Protein AF-A0A3M7C7K7-F1 (afdb_monomer_lite)

pLDDT: mean 77.95, std 19.84, range [24.42, 95.88]

Organism: Hortaea werneckii (NCBI:txid91943)

Sequence (374 aa):
MSAIGTQAVKGGLCGYGRSHGPALVRGIKQKGLVRHLHELITNPRSRGYSPVHLSDPLTSSSNHDTSQHKPGTTHDDEEEYDAPPHQLIGIKTTLLGLALSLGFCLFAVQFSFAGIIPLGLTTLGLGLALLLSIMGVRALGETDLNPVSGISKLTQLIFALVTPSHSRNAVTINLIAGAISESGALQAGDLLQDLKTGHLLGASPKAQFYGQLIGSSVGALVSASVYKLYTKVYTIPGGLFQVPTGYVWIFTARLVTGQGLPPRVPEYAGAAALIFAMLTALRIYGNSIRNPDGSKGAWWVPYVPGGIAVAVGMYNTPSFTLARTAGGVLAWYWIRWRGREETPMIVLASGLILGEGLVSIVNLGLASAKVPHF

Foldseek 3Di:
DDDDPPPVQPCPPVVCCVVCVVVVVVLCVPQNPVRSVVCCLVDPPPPFQPPPPPPDDPDDDDDDDDDDDDDDDDPPPPPPDLAPPVLDDDPVNVVVVVVVVLVVQLVVCCVVQPPQADSVLSVVLLVLLVVCLVVQQVLCVVPVDRLLLVSLLVQLLVLLVVPPLPRPNQLVSSLVSSCSSSVSSVVSNVVVVVVVVCSSVNHRPNVVVVVCVVCVVVCVVVVVVLVVLCVVLDPPVDDVHNDVSVVVSSVSSCASSHPHHDPCPVVVVVVLVVVLVVLVVVLVVQQCDQDPVRDGGHPCSVVRDHPSNVSSVVPDDPVRVVVVVVLVVVLCCCCPVVVDRSVSVVVVVVCVVVVVVVVVSVVSVCSSVVPDDD

Radius of gyration: 25.98 Å; chains: 1; bounding box: 60×58×79 Å

Secondary structure (DSSP, 8-state):
---STTSTTS-TTHHHHHHHHHHHHHHHHHH-HHHHHHHHHH-----------TTS-S------------S----------SS-GGGSPPHHHHHHHHHHHHHHHHHHHHHHTTTTS-HHHHHHHHHHHHHHHHHHHHHHHHHSS--HHHHHHHHHHHHHHHS-TT-TTHHHHHHHHHHHHHHHHHHHHHHHHHHHHHHHTT--HHHHHHHHHHHHHHHHHHHHHHHHHHHHHS-SSSSSS--HHHHHHHHHHHHHHTT-PPTTHHHHHHHHHHHHHHHHHHHHHHHHPBPTTS-BS-TTGGGSPPHHHHHHHHHS-HHHHHHHHHHHHHHHHHHHTT---SHHHHHHHHHHHHHHHHHHHHHHHHHHTT----

Structure (mmCIF, N/CA/C/O backbone):
data_AF-A0A3M7C7K7-F1
#
_entry.id   AF-A0A3M7C7K7-F1
#
loop_
_atom_site.group_PDB
_atom_site.id
_atom_site.type_symbol
_atom_site.label_atom_id
_atom_site.label_alt_id
_atom_site.label_comp_id
_atom_site.label_asym_id
_atom_site.label_entity_id
_atom_site.label_seq_id
_atom_site.pdbx_PDB_ins_code
_atom_site.Cartn_x
_atom_site.Cartn_y
_atom_site.Cartn_z
_atom_site.occupancy
_atom_site.B_iso_or_equiv
_atom_site.auth_seq_id
_atom_site.auth_comp_id
_atom_site.auth_asym_id
_atom_site.auth_atom_id
_atom_site.pdbx_PDB_model_num
ATOM 1 N N . MET A 1 1 ? -16.930 10.870 -41.365 1.00 26.53 1 MET A N 1
ATOM 2 C CA . MET A 1 1 ? -16.095 9.664 -41.566 1.00 26.53 1 MET A CA 1
ATOM 3 C C . MET A 1 1 ? -15.281 9.468 -40.290 1.00 26.53 1 MET A C 1
ATOM 5 O O . MET A 1 1 ? -14.225 10.053 -40.156 1.00 26.53 1 MET A O 1
ATOM 9 N N . SER A 1 2 ? -15.843 8.974 -39.185 1.00 30.34 2 SER A N 1
ATOM 10 C CA . SER A 1 2 ? -16.426 7.642 -38.940 1.00 30.34 2 SER A CA 1
ATOM 11 C C . SER A 1 2 ? -15.442 6.516 -39.270 1.00 30.34 2 SER A C 1
ATOM 13 O O . SER A 1 2 ? -15.205 6.293 -40.451 1.00 30.34 2 SER A O 1
ATOM 15 N N . ALA A 1 3 ? -14.908 5.865 -38.217 1.00 24.42 3 ALA A N 1
ATOM 16 C CA . ALA A 1 3 ? -14.474 4.452 -38.143 1.00 24.42 3 ALA A CA 1
ATOM 17 C C . ALA A 1 3 ? -13.140 4.139 -37.416 1.00 24.42 3 ALA A C 1
ATOM 19 O O . ALA A 1 3 ? -12.694 3.002 -37.501 1.00 24.42 3 ALA A O 1
ATOM 20 N N . ILE A 1 4 ? -12.515 5.053 -36.654 1.00 30.95 4 ILE A N 1
ATOM 21 C CA . ILE A 1 4 ? -11.287 4.701 -35.885 1.00 30.95 4 ILE A CA 1
ATOM 22 C C . ILE A 1 4 ? -11.466 4.834 -34.357 1.00 30.95 4 ILE A C 1
ATOM 24 O O . ILE A 1 4 ? -10.872 4.086 -33.587 1.00 30.95 4 ILE A O 1
ATOM 28 N N . GLY A 1 5 ? -12.386 5.682 -33.884 1.00 26.73 5 GLY A N 1
ATOM 29 C CA . GLY A 1 5 ? -12.567 5.956 -32.448 1.00 26.73 5 GLY A CA 1
ATOM 30 C C . GLY A 1 5 ? -13.437 4.971 -31.650 1.00 26.73 5 GLY A C 1
ATOM 31 O O . GLY A 1 5 ? -13.583 5.144 -30.445 1.00 26.73 5 GLY A O 1
ATOM 32 N N . THR A 1 6 ? -14.045 3.957 -32.278 1.00 25.58 6 THR A N 1
ATOM 33 C CA . THR A 1 6 ? -15.066 3.104 -31.622 1.00 25.58 6 THR A CA 1
ATOM 34 C C . THR A 1 6 ? -14.605 1.665 -31.352 1.00 25.58 6 THR A C 1
ATOM 36 O O . THR A 1 6 ? -15.326 0.910 -30.699 1.00 25.58 6 THR A O 1
ATOM 39 N N . GLN A 1 7 ? -13.411 1.258 -31.802 1.00 26.86 7 GLN A N 1
ATOM 40 C CA . GLN A 1 7 ? -12.923 -0.114 -31.588 1.00 26.86 7 GLN A CA 1
ATOM 41 C C . GLN A 1 7 ? -12.089 -0.313 -30.315 1.00 26.86 7 GLN A C 1
ATOM 43 O O . GLN A 1 7 ? -12.055 -1.428 -29.800 1.00 26.86 7 GLN A O 1
ATOM 48 N N . ALA A 1 8 ? -11.506 0.741 -29.738 1.00 32.06 8 ALA A N 1
ATOM 49 C CA . ALA A 1 8 ? -10.646 0.597 -28.558 1.00 32.06 8 ALA A CA 1
ATOM 50 C C . ALA A 1 8 ? -11.407 0.246 -27.259 1.00 32.06 8 ALA A C 1
ATOM 52 O O . ALA A 1 8 ? -10.808 -0.259 -26.318 1.00 32.06 8 ALA A O 1
ATOM 53 N N . VAL A 1 9 ? -12.731 0.457 -27.206 1.00 34.62 9 VAL A N 1
ATOM 54 C CA . VAL A 1 9 ? -13.541 0.268 -25.980 1.00 34.62 9 VAL A CA 1
ATOM 55 C C . VAL A 1 9 ? -14.437 -0.986 -26.031 1.00 34.62 9 VAL A C 1
ATOM 57 O O . VAL A 1 9 ? -14.996 -1.388 -25.018 1.00 34.62 9 VAL A O 1
ATOM 60 N N . LYS A 1 10 ? -14.548 -1.682 -27.174 1.00 28.12 10 LYS A N 1
ATOM 61 C CA . LYS A 1 10 ? -15.416 -2.878 -27.324 1.00 28.12 10 LYS A CA 1
ATOM 62 C C . LYS A 1 10 ? -14.679 -4.229 -27.334 1.00 28.12 10 LYS A C 1
ATOM 64 O O . LYS A 1 10 ? -15.311 -5.261 -27.544 1.00 28.12 10 LYS A O 1
ATOM 69 N N . GLY A 1 11 ? -13.362 -4.248 -27.120 1.00 34.28 11 GLY A N 1
ATOM 70 C CA . GLY A 1 11 ? -12.518 -5.423 -27.385 1.00 34.28 11 GLY A CA 1
ATOM 71 C C . GLY A 1 11 ? -11.990 -6.211 -26.181 1.00 34.28 11 GLY A C 1
ATOM 72 O O . GLY A 1 11 ? -11.325 -7.222 -26.399 1.00 34.28 11 GLY A O 1
ATOM 73 N N . GLY A 1 12 ? -12.254 -5.794 -24.939 1.00 41.69 12 GLY A N 1
ATOM 74 C CA . GLY A 1 12 ? -11.760 -6.486 -23.740 1.00 41.69 12 GLY A CA 1
ATOM 75 C C . GLY A 1 12 ? -12.333 -7.904 -23.625 1.00 41.69 12 GLY A C 1
ATOM 76 O O . GLY A 1 12 ? -13.548 -8.082 -23.673 1.00 41.69 12 GLY A O 1
ATOM 77 N N . LEU A 1 13 ? -11.455 -8.911 -23.530 1.00 39.03 13 LEU A N 1
ATOM 78 C CA . LEU A 1 13 ? -11.717 -10.366 -23.528 1.00 39.03 13 LEU A CA 1
ATOM 79 C C . LEU A 1 13 ? -12.378 -10.958 -24.789 1.00 39.03 13 LEU A C 1
ATOM 81 O O . LEU A 1 13 ? -11.882 -11.948 -25.327 1.00 39.03 13 LEU A O 1
ATOM 85 N N . CYS A 1 14 ? -13.451 -10.364 -25.312 1.00 40.69 14 CYS A N 1
ATOM 86 C CA . CYS A 1 14 ? -14.219 -10.935 -26.426 1.00 40.69 14 CYS A CA 1
ATOM 87 C C . CYS A 1 14 ? -13.482 -10.827 -27.781 1.00 40.69 14 CYS A C 1
ATOM 89 O O . CYS A 1 14 ? -13.570 -11.724 -28.622 1.00 40.69 14 CYS A O 1
ATOM 91 N N . GLY A 1 15 ? -12.680 -9.771 -27.980 1.00 38.41 15 GLY A N 1
ATOM 92 C CA . GLY A 1 15 ? -11.819 -9.616 -29.162 1.00 38.41 15 GLY A CA 1
ATOM 93 C C . GLY A 1 15 ? -10.590 -10.532 -29.137 1.00 38.41 15 GLY A C 1
ATOM 94 O O . GLY A 1 15 ? -10.193 -11.089 -30.164 1.00 38.41 15 G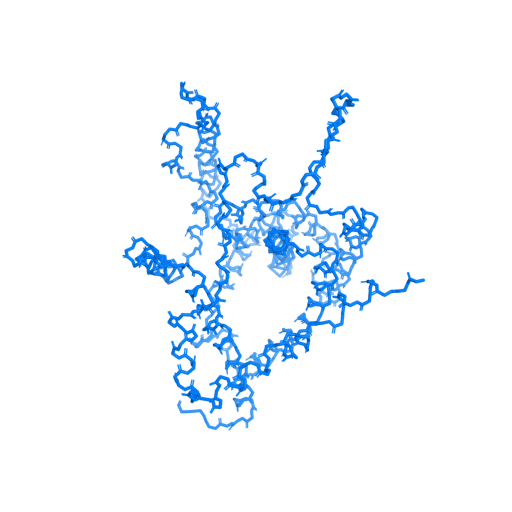LY A O 1
ATOM 95 N N . TYR A 1 16 ? -10.032 -10.764 -27.947 1.00 42.16 16 TYR A N 1
ATOM 96 C CA . TYR A 1 16 ? -8.904 -11.676 -27.753 1.00 42.16 16 TYR A CA 1
ATOM 97 C C . TYR A 1 16 ? -9.337 -13.139 -27.947 1.00 42.16 16 TYR A C 1
ATOM 99 O O . TYR A 1 16 ? -8.701 -13.892 -28.683 1.00 42.16 16 TYR A O 1
ATOM 107 N N . GLY A 1 17 ? -10.501 -13.510 -27.398 1.00 40.25 17 GLY A N 1
ATOM 108 C CA . GLY A 1 17 ? -11.127 -14.815 -27.621 1.00 40.25 17 GLY A CA 1
ATOM 109 C C . GLY A 1 17 ? -11.499 -15.072 -29.086 1.00 40.25 17 GLY A C 1
ATOM 110 O O . GLY A 1 17 ? -11.308 -16.181 -29.576 1.00 40.25 17 GLY A O 1
ATOM 111 N N . ARG A 1 18 ? -11.951 -14.054 -29.832 1.00 46.34 18 ARG A N 1
ATOM 112 C CA . ARG A 1 18 ? -12.235 -14.187 -31.276 1.00 46.34 18 ARG A CA 1
ATOM 113 C C . ARG A 1 18 ? -10.987 -14.337 -32.146 1.00 46.34 18 ARG A C 1
ATOM 115 O O . ARG A 1 18 ? -11.048 -15.040 -33.149 1.00 46.34 18 ARG A O 1
ATOM 122 N N . SER A 1 19 ? -9.876 -13.701 -31.783 1.00 49.06 19 SER A N 1
ATOM 123 C CA . SER A 1 19 ? -8.628 -13.758 -32.559 1.00 49.06 19 SER A CA 1
ATOM 124 C C . SER A 1 19 ? -7.791 -15.003 -32.248 1.00 49.06 19 SER A C 1
ATOM 126 O O . SER A 1 19 ? -7.284 -15.642 -33.168 1.00 49.06 19 SER A O 1
ATOM 128 N N . HIS A 1 20 ? -7.695 -15.400 -30.976 1.00 53.78 20 HIS A N 1
ATOM 129 C CA . HIS A 1 20 ? -6.830 -16.503 -30.537 1.00 53.78 20 HIS A CA 1
ATOM 130 C C . HIS A 1 20 ? -7.590 -17.807 -30.243 1.00 53.78 20 HIS A C 1
ATOM 132 O O . HIS A 1 20 ? -7.015 -18.891 -30.346 1.00 53.78 20 HIS A O 1
ATOM 138 N N . GLY A 1 21 ? -8.896 -17.746 -29.960 1.00 59.41 21 GLY A N 1
ATOM 139 C CA . GLY A 1 21 ? -9.737 -18.924 -29.703 1.00 59.41 21 GLY A CA 1
ATOM 140 C C . GLY A 1 21 ? -9.760 -19.943 -30.851 1.00 59.41 21 GLY A C 1
ATOM 141 O O . GLY A 1 21 ? -9.566 -21.132 -30.597 1.00 59.41 21 GLY A O 1
ATOM 142 N N . PRO A 1 22 ? -9.890 -19.533 -32.128 1.00 67.12 22 PRO A N 1
ATOM 143 C CA . PRO A 1 22 ? -9.832 -20.468 -33.252 1.00 67.12 22 PRO A CA 1
ATOM 144 C C . PRO A 1 22 ? -8.459 -21.133 -33.428 1.00 67.12 22 PRO A C 1
ATOM 146 O O . PRO A 1 22 ? -8.377 -22.223 -33.993 1.00 67.12 22 PRO A O 1
ATOM 149 N N . ALA A 1 23 ? -7.370 -20.491 -32.993 1.00 61.16 23 ALA A N 1
ATOM 150 C CA . ALA A 1 23 ? -6.025 -21.068 -33.028 1.00 61.16 23 ALA A CA 1
ATOM 151 C C . ALA A 1 23 ? -5.825 -22.085 -31.893 1.00 61.16 23 ALA A C 1
ATOM 153 O O . ALA A 1 23 ? -5.332 -23.183 -32.145 1.00 61.16 23 ALA A O 1
ATOM 154 N N . LEU A 1 24 ? -6.307 -21.769 -30.687 1.00 61.62 24 LEU A N 1
ATOM 155 C CA . LEU A 1 24 ? -6.293 -22.664 -29.527 1.00 61.62 24 LEU A CA 1
ATOM 156 C C . LEU A 1 24 ? -7.125 -23.933 -29.779 1.00 61.62 24 LEU A C 1
ATOM 158 O O . LEU A 1 24 ? -6.647 -25.048 -29.588 1.00 61.62 24 LEU A O 1
ATOM 162 N N . VAL A 1 25 ? -8.352 -23.783 -30.291 1.00 68.50 25 VAL A N 1
ATOM 163 C CA . VAL A 1 25 ? -9.244 -24.916 -30.597 1.00 68.50 25 VAL A CA 1
ATOM 164 C C . VAL A 1 25 ? -8.657 -25.809 -31.694 1.00 68.50 25 VAL A C 1
ATOM 166 O O . VAL A 1 25 ? -8.766 -27.033 -31.614 1.00 68.50 25 VAL A O 1
ATOM 169 N N . ARG A 1 26 ? -7.989 -25.224 -32.700 1.00 65.75 26 ARG A N 1
ATOM 170 C CA . ARG A 1 26 ? -7.276 -25.988 -33.737 1.00 65.75 26 ARG A CA 1
ATOM 171 C C . ARG A 1 26 ? -6.047 -26.708 -33.183 1.00 65.75 26 ARG A C 1
ATOM 173 O O . ARG A 1 26 ? -5.857 -27.877 -33.507 1.00 65.75 26 ARG A O 1
ATOM 180 N N . GLY A 1 27 ? -5.268 -26.060 -32.316 1.00 60.47 27 GLY A N 1
ATOM 181 C CA . GLY A 1 27 ? -4.106 -26.661 -31.657 1.00 60.47 27 GLY A CA 1
ATOM 182 C C . GLY A 1 27 ? -4.477 -27.852 -30.772 1.00 60.47 27 GLY A C 1
ATOM 183 O O . GLY A 1 27 ? -3.867 -28.917 -30.875 1.00 60.47 27 GLY A O 1
ATOM 184 N N . ILE A 1 28 ? -5.547 -27.715 -29.983 1.00 68.00 28 ILE A N 1
ATOM 185 C CA . ILE A 1 28 ? -6.077 -28.789 -29.132 1.00 68.00 28 ILE A CA 1
ATOM 186 C C . ILE A 1 28 ? -6.630 -29.942 -29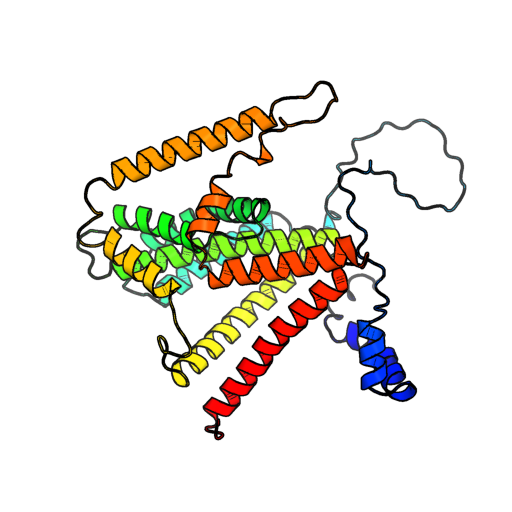.983 1.00 68.00 28 ILE A C 1
ATOM 188 O O . ILE A 1 28 ? -6.335 -31.100 -29.688 1.00 68.00 28 ILE A O 1
ATOM 192 N N . LYS A 1 29 ? -7.374 -29.651 -31.063 1.00 70.19 29 LYS A N 1
ATOM 193 C CA . LYS A 1 29 ? -7.906 -30.687 -31.970 1.00 70.19 29 LYS A CA 1
ATOM 194 C C . LYS A 1 29 ? -6.823 -31.452 -32.733 1.00 70.19 29 LYS A C 1
ATOM 196 O O . LYS A 1 29 ? -7.012 -32.634 -32.986 1.00 70.19 29 LYS A O 1
ATOM 201 N N . GLN A 1 30 ? -5.723 -30.804 -33.122 1.00 68.31 30 GLN A N 1
ATOM 202 C CA . GLN A 1 30 ? -4.672 -31.450 -33.918 1.00 68.31 30 GLN A CA 1
ATOM 203 C C . GLN A 1 30 ? -3.647 -32.221 -33.082 1.00 68.31 30 GLN A C 1
ATOM 205 O O . GLN A 1 30 ? -3.132 -33.231 -33.551 1.00 68.31 30 GLN A O 1
ATOM 210 N N . LYS A 1 31 ? -3.313 -31.748 -31.875 1.00 62.31 31 LYS A N 1
ATOM 211 C CA . LYS A 1 31 ? -2.187 -32.294 -31.092 1.00 62.31 31 LYS A CA 1
ATOM 212 C C . LYS A 1 31 ? -2.597 -32.943 -29.767 1.00 62.31 31 LYS A C 1
ATOM 214 O O . LYS A 1 31 ? -1.769 -33.609 -29.149 1.00 62.31 31 LYS A O 1
ATOM 219 N N . GLY A 1 32 ? -3.853 -32.783 -29.344 1.00 69.94 32 GLY A N 1
ATOM 220 C CA . GLY A 1 32 ? -4.331 -33.179 -28.020 1.00 69.94 32 GLY A CA 1
ATOM 221 C C . GLY A 1 32 ? -3.940 -32.164 -26.939 1.00 69.94 32 GLY A C 1
ATOM 222 O O . GLY A 1 32 ? -2.889 -31.525 -27.013 1.00 69.94 32 GLY A O 1
ATOM 223 N N . LEU A 1 33 ? -4.794 -32.012 -25.919 1.00 68.19 33 LEU A N 1
ATOM 224 C CA . LEU A 1 33 ? -4.669 -30.983 -24.875 1.00 68.19 33 LEU A CA 1
ATOM 225 C C . LEU A 1 33 ? -3.297 -31.011 -24.179 1.00 68.19 33 LEU A C 1
ATOM 227 O O . LEU A 1 33 ? -2.646 -29.979 -24.048 1.00 68.19 33 LEU A O 1
ATOM 231 N N . VAL A 1 34 ? -2.835 -32.206 -23.797 1.00 64.62 34 VAL A N 1
ATOM 232 C CA . VAL A 1 34 ? -1.579 -32.410 -23.055 1.00 64.62 34 VAL A CA 1
ATOM 233 C C . VAL A 1 34 ? -0.366 -31.988 -23.883 1.00 64.62 34 VAL A C 1
ATOM 235 O O . VAL A 1 34 ? 0.523 -31.303 -23.385 1.00 64.62 34 VAL A O 1
ATOM 238 N N . ARG A 1 35 ? -0.340 -32.343 -25.172 1.00 66.94 35 ARG A N 1
ATOM 239 C CA . ARG A 1 35 ? 0.785 -32.034 -26.061 1.00 66.94 35 ARG A CA 1
ATOM 240 C C . ARG A 1 35 ? 0.795 -30.563 -26.462 1.00 66.94 35 ARG A C 1
ATOM 242 O O . ARG A 1 35 ? 1.867 -29.981 -26.567 1.00 66.94 35 ARG A O 1
ATOM 249 N N . HIS A 1 36 ? -0.380 -29.957 -26.638 1.00 63.81 36 HIS A N 1
ATOM 250 C CA . HIS A 1 36 ? -0.499 -28.531 -26.934 1.00 63.81 36 HIS A CA 1
ATOM 251 C C . HIS A 1 36 ? -0.098 -27.658 -25.738 1.00 63.81 36 HIS A C 1
ATOM 253 O O . HIS A 1 36 ? 0.637 -26.694 -25.920 1.00 63.81 36 HIS A O 1
ATOM 259 N N . LEU A 1 37 ? -0.497 -28.034 -24.516 1.00 63.66 37 LEU A N 1
ATOM 260 C CA . LEU A 1 37 ? -0.029 -27.391 -23.283 1.00 63.66 37 LEU A CA 1
ATOM 261 C C . LEU A 1 37 ? 1.482 -27.553 -23.108 1.00 63.66 37 LEU A C 1
ATOM 263 O O . LEU A 1 37 ? 2.170 -26.573 -22.844 1.00 63.66 37 LEU A O 1
ATOM 267 N N . HIS A 1 38 ? 2.015 -28.760 -23.322 1.00 63.72 38 HIS A N 1
ATOM 268 C CA . HIS A 1 38 ? 3.458 -28.996 -23.270 1.00 63.72 38 HIS A CA 1
ATOM 269 C C . HIS A 1 38 ? 4.215 -28.119 -24.279 1.00 63.72 38 HIS A C 1
ATOM 271 O O . HIS A 1 38 ? 5.254 -27.560 -23.947 1.00 63.72 38 HIS A O 1
ATOM 277 N N . GLU A 1 39 ? 3.699 -27.945 -25.496 1.00 61.41 39 GLU A N 1
ATOM 278 C CA . GLU A 1 39 ? 4.297 -27.098 -26.536 1.00 61.41 39 GLU A CA 1
ATOM 279 C C . GLU A 1 39 ? 4.187 -25.597 -26.216 1.00 61.41 39 GLU A C 1
ATOM 281 O O . GLU A 1 39 ? 5.146 -24.866 -26.433 1.00 61.41 39 GLU A O 1
ATOM 286 N N . LEU A 1 40 ? 3.079 -25.144 -25.619 1.00 58.59 40 LEU A N 1
ATOM 287 C CA . LEU A 1 40 ? 2.925 -23.765 -25.132 1.00 58.59 40 LEU A CA 1
ATOM 288 C C . LEU A 1 40 ? 3.900 -23.437 -23.993 1.00 58.59 40 LEU A C 1
ATOM 290 O O . LEU A 1 40 ? 4.405 -22.322 -23.914 1.00 58.59 40 LEU A O 1
ATOM 294 N N . ILE A 1 41 ? 4.162 -24.413 -23.122 1.00 55.28 41 ILE A N 1
ATOM 295 C CA . ILE A 1 41 ? 5.093 -24.287 -21.994 1.00 55.28 41 ILE A CA 1
ATOM 296 C C . ILE A 1 41 ? 6.552 -24.366 -22.470 1.00 55.28 41 ILE A C 1
ATOM 298 O O . ILE A 1 41 ? 7.425 -23.702 -21.913 1.00 55.28 41 ILE A O 1
ATOM 302 N N . THR A 1 42 ? 6.840 -25.183 -23.488 1.00 51.31 42 THR A N 1
ATOM 303 C CA . THR A 1 42 ? 8.217 -25.413 -23.970 1.00 51.31 42 THR A CA 1
ATOM 304 C C . THR A 1 42 ? 8.664 -24.455 -25.069 1.00 51.31 42 THR A C 1
ATOM 306 O O . THR A 1 42 ? 9.855 -24.174 -25.148 1.00 51.31 42 THR A O 1
ATOM 309 N N . ASN A 1 43 ? 7.736 -23.943 -25.876 1.00 45.22 43 ASN A N 1
ATOM 310 C CA . ASN A 1 43 ? 7.967 -22.980 -26.952 1.00 45.22 43 ASN A CA 1
ATOM 311 C C . ASN A 1 43 ? 6.817 -21.955 -26.993 1.00 45.22 43 ASN A C 1
ATOM 313 O O . ASN A 1 43 ? 6.009 -21.953 -27.933 1.00 45.22 43 ASN A O 1
ATOM 317 N N . PRO A 1 44 ? 6.709 -21.062 -25.994 1.00 48.28 44 PRO A N 1
ATOM 318 C CA . PRO A 1 44 ? 5.840 -19.911 -26.139 1.00 48.28 44 PRO A CA 1
ATOM 319 C C . PRO A 1 44 ? 6.334 -19.126 -27.356 1.00 48.28 44 PRO A C 1
ATOM 321 O O . PRO A 1 44 ? 7.464 -18.650 -27.389 1.00 48.28 44 PRO A O 1
ATOM 324 N N . ARG A 1 45 ? 5.492 -18.987 -28.387 1.00 38.84 45 ARG A N 1
ATOM 325 C CA . ARG A 1 45 ? 5.686 -17.955 -29.414 1.00 38.84 45 ARG A CA 1
ATOM 326 C C . ARG A 1 45 ? 5.369 -16.595 -28.782 1.00 38.84 45 ARG A C 1
ATOM 328 O O . ARG A 1 45 ? 4.432 -15.923 -29.201 1.00 38.84 45 ARG A O 1
ATOM 335 N N . SER A 1 46 ? 6.101 -16.206 -27.742 1.00 40.56 46 SER A N 1
ATOM 336 C CA . SER A 1 46 ? 6.238 -14.804 -27.393 1.00 40.56 46 SER A CA 1
ATOM 337 C C . SER A 1 46 ? 7.168 -14.213 -28.443 1.00 40.56 46 SER A C 1
ATOM 339 O O . SER A 1 46 ? 8.303 -14.647 -28.608 1.00 40.56 46 SER A O 1
ATOM 341 N N . ARG A 1 47 ? 6.700 -13.201 -29.178 1.00 39.22 47 ARG A N 1
ATOM 342 C CA . ARG A 1 47 ? 7.631 -12.114 -29.486 1.00 39.22 47 ARG A CA 1
ATOM 343 C C . ARG A 1 47 ? 8.123 -11.681 -28.112 1.00 39.22 47 ARG A C 1
ATOM 345 O O . ARG A 1 47 ? 7.284 -11.271 -27.309 1.00 39.22 47 ARG A O 1
ATOM 352 N N . GLY A 1 48 ? 9.393 -11.946 -27.812 1.00 33.84 48 GLY A N 1
ATOM 353 C CA . GLY A 1 48 ? 9.974 -11.634 -26.515 1.00 33.84 48 GLY A CA 1
ATOM 354 C C . GLY A 1 48 ? 9.603 -10.212 -26.111 1.00 33.84 48 GLY A C 1
ATOM 355 O O . GLY A 1 48 ? 9.410 -9.342 -26.969 1.00 33.84 48 GLY A O 1
ATOM 356 N N . TYR A 1 49 ? 9.474 -9.979 -24.807 1.00 39.47 49 TYR A N 1
ATOM 357 C CA . TYR A 1 49 ? 9.563 -8.614 -24.310 1.00 39.47 49 TYR A CA 1
ATOM 358 C C . TYR A 1 49 ? 10.834 -8.017 -24.906 1.00 39.47 49 TYR A C 1
ATOM 360 O O . TYR A 1 49 ? 11.905 -8.601 -24.751 1.00 39.47 49 TYR A O 1
ATOM 368 N N . SER A 1 50 ? 10.713 -6.906 -25.633 1.00 35.12 50 SER A N 1
ATOM 369 C CA . SER A 1 50 ? 11.898 -6.148 -26.014 1.00 35.12 50 SER A CA 1
ATOM 370 C C . SER A 1 50 ? 12.553 -5.753 -24.691 1.00 35.12 50 SER A C 1
ATOM 372 O O . SER A 1 50 ? 11.903 -5.037 -23.921 1.00 35.12 50 SER A O 1
ATOM 374 N N . PRO A 1 51 ? 13.760 -6.246 -24.359 1.00 36.09 51 PRO A N 1
ATOM 375 C CA . PRO A 1 51 ? 14.449 -5.742 -23.189 1.00 36.09 51 PRO A CA 1
ATOM 376 C C . PRO A 1 51 ? 14.593 -4.240 -23.410 1.00 36.09 51 PRO A C 1
ATOM 378 O O . PRO A 1 51 ? 15.129 -3.804 -24.430 1.00 36.09 51 PRO A O 1
ATOM 381 N N . VAL A 1 52 ? 14.040 -3.442 -22.499 1.00 40.91 52 VAL A N 1
ATOM 382 C CA . VAL A 1 52 ? 14.271 -2.001 -22.507 1.00 40.91 52 VAL A CA 1
ATOM 383 C C . VAL A 1 52 ? 15.724 -1.826 -22.087 1.00 40.91 52 VAL A C 1
ATOM 385 O O . VAL A 1 52 ? 16.046 -1.794 -20.900 1.00 40.91 52 VAL A O 1
ATOM 388 N N . HIS A 1 53 ? 16.618 -1.799 -23.072 1.00 31.05 53 HIS A N 1
ATOM 389 C CA . HIS A 1 53 ? 18.002 -1.408 -22.880 1.00 31.05 53 HIS A CA 1
ATOM 390 C C . HIS A 1 53 ? 18.010 0.065 -22.460 1.00 31.05 53 HIS A C 1
ATOM 392 O O . HIS A 1 53 ? 17.981 0.966 -23.288 1.00 31.05 53 HIS A O 1
ATOM 398 N N . LEU A 1 54 ? 18.064 0.317 -21.150 1.00 39.44 54 LEU A N 1
ATOM 399 C CA . LEU A 1 54 ? 18.205 1.658 -20.557 1.00 39.44 54 LEU A CA 1
ATOM 400 C C . LEU A 1 54 ? 19.555 2.334 -20.893 1.00 39.44 54 LEU A C 1
ATOM 402 O O . LEU A 1 54 ? 19.852 3.408 -20.377 1.00 39.44 54 LEU A O 1
ATOM 406 N N . SER A 1 55 ? 20.386 1.689 -21.715 1.00 36.88 55 SER A N 1
ATOM 407 C CA . SER A 1 55 ? 21.721 2.122 -22.127 1.00 36.88 55 SER A CA 1
ATOM 408 C C . SER A 1 55 ? 21.851 2.407 -23.626 1.00 36.88 55 SER A C 1
ATOM 410 O O . SER A 1 55 ? 22.916 2.863 -24.038 1.00 36.88 55 SER A O 1
ATOM 412 N N . ASP A 1 56 ? 20.822 2.147 -24.438 1.00 32.59 56 ASP A N 1
ATOM 413 C CA . ASP A 1 56 ? 20.897 2.409 -25.877 1.00 32.59 56 ASP A CA 1
ATOM 414 C C . ASP A 1 56 ? 20.478 3.859 -26.175 1.00 32.59 56 ASP A C 1
ATOM 416 O O . ASP A 1 56 ? 19.396 4.282 -25.757 1.00 32.59 56 ASP A O 1
ATOM 420 N N . PRO A 1 57 ? 21.296 4.654 -26.892 1.00 36.88 57 PRO A N 1
ATOM 421 C CA . PRO A 1 57 ? 20.843 5.937 -27.407 1.00 36.88 57 PRO A CA 1
ATOM 422 C C . PRO A 1 57 ? 19.723 5.693 -28.424 1.00 36.88 57 PRO A C 1
ATOM 424 O O . PRO A 1 57 ? 19.880 4.888 -29.345 1.00 36.88 57 PRO A O 1
ATOM 427 N N . LEU A 1 58 ? 18.600 6.394 -28.241 1.00 37.75 58 LEU A N 1
ATOM 428 C CA . LEU A 1 58 ? 17.390 6.353 -29.068 1.00 37.75 58 LEU A CA 1
ATOM 429 C C . LEU A 1 58 ? 17.715 6.584 -30.552 1.00 37.75 58 LEU A C 1
ATOM 431 O O . LEU A 1 58 ? 17.663 7.697 -31.062 1.00 37.75 58 LEU A O 1
ATOM 435 N N . THR A 1 59 ? 18.052 5.519 -31.269 1.00 32.78 59 THR A N 1
ATOM 436 C CA . THR A 1 59 ? 18.106 5.505 -32.729 1.00 32.78 59 THR A CA 1
ATOM 437 C C . THR A 1 59 ? 17.329 4.286 -33.190 1.00 32.78 59 THR A C 1
ATOM 439 O O . THR A 1 59 ? 17.781 3.143 -33.141 1.00 32.78 59 THR A O 1
ATOM 442 N N . SER A 1 60 ? 16.080 4.544 -33.565 1.00 36.69 60 SER A N 1
ATOM 443 C CA . SER A 1 60 ? 15.149 3.558 -34.090 1.00 36.69 60 SER A CA 1
ATOM 444 C C . SER A 1 60 ? 15.729 2.890 -35.333 1.00 36.69 60 SER A C 1
ATOM 446 O O . SER A 1 60 ? 15.909 3.524 -36.374 1.00 36.69 60 SER A O 1
ATOM 448 N N . SER A 1 61 ? 15.973 1.587 -35.251 1.00 34.06 61 SER A N 1
ATOM 449 C CA . SER A 1 61 ? 16.166 0.748 -36.426 1.00 34.06 61 SER A CA 1
ATOM 450 C C . SER A 1 61 ? 14.801 0.401 -37.021 1.00 34.06 61 SER A C 1
ATOM 452 O O . SER A 1 61 ? 14.097 -0.492 -36.559 1.00 34.06 61 SER A O 1
ATOM 454 N N . SER A 1 62 ? 14.446 1.093 -38.099 1.00 30.88 62 SER A N 1
ATOM 455 C CA . SER A 1 62 ? 13.458 0.625 -39.068 1.00 30.88 62 SER A CA 1
ATOM 456 C C . SER A 1 62 ? 13.911 1.024 -40.468 1.00 30.88 62 SER A C 1
ATOM 458 O O . SER A 1 62 ? 13.775 2.173 -40.879 1.00 30.88 62 SER A O 1
ATOM 460 N N . ASN A 1 63 ? 14.464 0.058 -41.197 1.00 33.34 63 ASN A N 1
ATOM 461 C CA . ASN A 1 63 ? 14.683 0.165 -42.633 1.00 33.34 63 ASN A CA 1
ATOM 462 C C . ASN A 1 63 ? 13.335 0.017 -43.350 1.00 33.34 63 ASN A C 1
ATOM 464 O O . ASN A 1 63 ? 12.771 -1.075 -43.317 1.00 33.34 63 ASN A O 1
ATOM 468 N N . HIS A 1 64 ? 12.851 1.071 -44.011 1.00 28.34 64 HIS A N 1
ATOM 469 C CA . HIS A 1 64 ? 12.564 1.053 -45.452 1.00 28.34 64 HIS A CA 1
ATOM 470 C C . HIS A 1 64 ? 12.121 2.433 -45.976 1.00 28.34 64 HIS A C 1
ATOM 472 O O . HIS A 1 64 ? 11.344 3.135 -45.339 1.00 28.34 64 HIS A O 1
ATOM 478 N N . ASP A 1 65 ? 12.592 2.709 -47.192 1.00 27.73 65 ASP A N 1
ATOM 479 C CA . ASP A 1 65 ? 12.107 3.652 -48.207 1.00 27.73 65 ASP A CA 1
ATOM 480 C C . ASP A 1 65 ? 12.640 5.100 -48.254 1.00 27.73 65 ASP A C 1
ATOM 482 O O . ASP A 1 65 ? 12.221 6.039 -47.586 1.00 27.73 65 ASP A O 1
ATOM 486 N N . THR A 1 66 ? 13.577 5.223 -49.193 1.00 32.78 66 THR A N 1
ATOM 487 C CA . THR A 1 66 ? 13.994 6.333 -50.048 1.00 32.78 66 THR A CA 1
ATOM 488 C C . THR A 1 66 ? 13.023 7.518 -50.152 1.00 32.78 66 THR A C 1
ATOM 490 O O . THR A 1 66 ? 11.977 7.420 -50.784 1.00 32.78 66 THR A O 1
ATOM 493 N N . SER A 1 67 ? 13.452 8.703 -49.709 1.00 27.27 67 SER A N 1
ATOM 494 C CA . SER A 1 67 ? 13.299 9.942 -50.489 1.00 27.27 67 SER A CA 1
ATOM 495 C C . SER A 1 67 ? 14.215 11.044 -49.945 1.00 27.27 67 SER A C 1
ATOM 497 O O . SER A 1 67 ? 14.398 11.209 -48.744 1.00 27.27 67 SER A O 1
ATOM 499 N N . GLN A 1 68 ? 14.855 11.762 -50.866 1.00 36.50 68 GLN A N 1
ATOM 500 C CA . GLN A 1 68 ? 15.729 12.898 -50.597 1.00 36.50 68 GLN A CA 1
ATOM 501 C C . GLN A 1 68 ? 14.925 14.069 -50.009 1.00 36.50 68 GLN A C 1
ATOM 503 O O . GLN A 1 68 ? 13.992 14.552 -50.656 1.00 36.50 68 GLN A O 1
ATOM 508 N N . HIS A 1 69 ? 15.343 14.616 -48.863 1.00 28.20 69 HIS A N 1
ATOM 509 C CA . HIS A 1 69 ? 14.954 15.976 -48.490 1.00 28.20 69 HIS A CA 1
ATOM 510 C C . HIS A 1 69 ? 16.094 16.784 -47.859 1.00 28.20 69 HIS A C 1
ATOM 512 O O . HIS A 1 69 ? 16.958 16.257 -47.166 1.00 28.20 69 HIS A O 1
ATOM 518 N N . LYS A 1 70 ? 16.122 18.064 -48.248 1.00 28.53 70 LYS A N 1
ATOM 519 C CA . LYS A 1 70 ? 17.191 19.062 -48.093 1.00 28.53 70 LYS A CA 1
ATOM 520 C C . LYS A 1 70 ? 17.476 19.424 -46.626 1.00 28.53 70 LYS A C 1
ATOM 522 O O . LYS A 1 70 ? 16.561 19.364 -45.810 1.00 28.53 70 LYS A O 1
ATOM 527 N N . PRO A 1 71 ? 18.697 19.898 -46.306 1.00 31.03 71 PRO A N 1
ATOM 528 C CA . PRO A 1 71 ? 19.028 20.384 -44.976 1.00 31.03 71 PRO A CA 1
ATOM 529 C C . PRO A 1 71 ? 18.526 21.822 -44.815 1.00 31.03 71 PRO A C 1
ATOM 531 O O . PRO A 1 71 ? 18.845 22.687 -45.633 1.00 31.03 71 PRO A O 1
ATOM 534 N N . GLY A 1 72 ? 17.763 22.082 -43.757 1.00 35.94 72 GLY A N 1
ATOM 535 C CA . GLY A 1 72 ? 17.445 23.445 -43.341 1.00 35.94 72 GLY A CA 1
ATOM 536 C C . GLY A 1 72 ? 16.014 23.634 -42.867 1.00 35.94 72 GLY A C 1
ATOM 537 O O . GLY A 1 72 ? 15.231 24.260 -43.566 1.00 35.94 72 GLY A O 1
ATOM 538 N N . THR A 1 73 ? 15.722 23.175 -41.654 1.00 29.06 73 THR A N 1
ATOM 539 C CA . THR A 1 73 ? 14.753 23.811 -40.754 1.00 29.06 73 THR A CA 1
ATOM 540 C C . THR A 1 73 ? 15.186 23.515 -39.326 1.00 29.06 73 THR A C 1
ATOM 542 O O . THR A 1 73 ? 15.595 22.402 -39.007 1.00 29.06 73 THR A O 1
ATOM 545 N N . THR A 1 74 ? 15.180 24.566 -38.520 1.00 32.19 74 THR A N 1
ATOM 546 C CA . THR A 1 74 ? 15.464 24.621 -37.088 1.00 32.19 74 THR A CA 1
ATOM 547 C C . THR A 1 74 ? 14.847 23.448 -36.331 1.00 32.19 74 THR A C 1
ATOM 549 O O . THR A 1 74 ? 13.650 23.204 -36.451 1.00 32.19 74 THR A O 1
ATOM 552 N N . HIS A 1 75 ? 15.676 22.735 -35.564 1.00 35.91 75 HIS A N 1
ATOM 553 C CA . HIS A 1 75 ? 15.226 21.828 -34.515 1.00 35.91 75 HIS A CA 1
ATOM 554 C C . HIS A 1 75 ? 14.482 22.665 -33.470 1.00 35.91 75 HIS A C 1
ATOM 556 O O . HIS A 1 75 ? 15.112 23.267 -32.604 1.00 35.91 75 HIS A O 1
ATOM 562 N N . ASP A 1 76 ? 13.160 22.753 -33.597 1.00 38.03 76 ASP A N 1
ATOM 563 C CA . ASP A 1 76 ? 12.322 22.939 -32.423 1.00 38.03 76 ASP A CA 1
ATOM 564 C C . ASP A 1 76 ? 12.528 21.686 -31.569 1.00 38.03 76 ASP A C 1
ATOM 566 O O . ASP A 1 76 ? 12.480 20.567 -32.087 1.00 38.03 76 ASP A O 1
ATOM 570 N N . ASP A 1 77 ? 12.853 21.880 -30.295 1.00 42.69 77 ASP A N 1
ATOM 571 C CA . ASP A 1 77 ? 12.949 20.820 -29.302 1.00 42.69 77 ASP A CA 1
ATOM 572 C C . ASP A 1 77 ? 11.623 20.039 -29.303 1.00 42.69 77 ASP A C 1
ATOM 574 O O . ASP A 1 77 ? 10.639 20.468 -28.699 1.00 42.69 77 ASP A O 1
ATOM 578 N N . GLU A 1 78 ? 11.552 18.925 -30.042 1.00 46.16 78 GLU A N 1
ATOM 579 C CA . GLU A 1 78 ? 10.420 18.007 -29.961 1.00 46.16 78 GLU A CA 1
ATOM 580 C C . GLU A 1 78 ? 10.418 17.458 -28.534 1.00 46.16 78 GLU A C 1
ATOM 582 O O . GLU A 1 78 ? 11.188 16.558 -28.202 1.00 46.16 78 GLU A O 1
ATOM 587 N N . GLU A 1 79 ? 9.600 18.061 -27.666 1.00 48.81 79 GLU A N 1
ATOM 588 C CA . GLU A 1 79 ? 9.306 17.534 -26.339 1.00 48.81 79 GLU A CA 1
ATOM 589 C C . GLU A 1 79 ? 8.919 16.064 -26.511 1.00 48.81 79 GLU A C 1
ATOM 591 O O . GLU A 1 79 ? 7.863 15.746 -27.063 1.00 48.81 79 GLU A O 1
ATOM 596 N N . GLU A 1 80 ? 9.810 15.171 -26.083 1.00 50.44 80 GLU A N 1
ATOM 597 C CA . GLU A 1 80 ? 9.614 13.729 -26.129 1.00 50.44 80 GLU A CA 1
ATOM 598 C C . GLU A 1 80 ? 8.409 13.387 -25.251 1.00 50.44 80 GLU A C 1
ATOM 600 O O . GLU A 1 80 ? 8.476 13.315 -24.025 1.00 50.44 80 GLU A O 1
ATOM 605 N N . TYR A 1 81 ? 7.246 13.308 -25.888 1.00 55.50 81 TYR A N 1
ATOM 606 C CA . TYR A 1 81 ? 5.980 13.260 -25.188 1.00 55.50 81 TYR A CA 1
ATOM 607 C C . TYR A 1 81 ? 5.651 11.805 -24.838 1.00 55.50 81 TYR A C 1
ATOM 609 O O . TYR A 1 81 ? 5.451 10.984 -25.732 1.00 55.50 81 TYR A O 1
ATOM 617 N N . ASP A 1 82 ? 5.533 11.491 -23.542 1.00 67.62 82 ASP A N 1
ATOM 618 C CA . ASP A 1 82 ? 5.311 10.122 -23.035 1.00 67.62 82 ASP A CA 1
ATOM 619 C C . ASP A 1 82 ? 4.118 9.389 -23.697 1.00 67.62 82 ASP A C 1
ATOM 621 O O . ASP A 1 82 ? 4.114 8.162 -23.809 1.00 67.62 82 ASP A O 1
ATOM 625 N N . ALA A 1 83 ? 3.063 10.100 -24.115 1.00 74.12 83 ALA A N 1
ATOM 626 C CA . ALA A 1 83 ? 1.934 9.529 -24.862 1.00 74.12 83 ALA A CA 1
ATOM 627 C C . ALA A 1 83 ? 1.140 10.612 -25.609 1.00 74.12 83 ALA A C 1
ATOM 629 O O . ALA A 1 83 ? 0.886 11.652 -25.014 1.00 74.12 83 ALA A O 1
ATOM 630 N N . PRO A 1 84 ? 0.622 10.382 -26.833 1.00 78.50 84 PRO A N 1
ATOM 631 C CA . PRO A 1 84 ? -0.001 11.424 -27.656 1.00 78.50 84 PRO A CA 1
ATOM 632 C C . PRO A 1 84 ? -0.979 12.331 -26.874 1.00 78.50 84 PRO A C 1
ATOM 634 O O . PRO A 1 84 ? -1.847 11.797 -26.177 1.00 78.50 84 PRO A O 1
ATOM 637 N N . PRO A 1 85 ? -0.941 13.674 -27.021 1.00 77.12 85 PRO A N 1
ATOM 638 C CA . PRO A 1 85 ? -1.678 14.604 -26.148 1.00 77.12 85 PRO A CA 1
ATOM 639 C C . PRO A 1 85 ? -3.189 14.341 -26.031 1.00 77.12 85 PRO A C 1
ATOM 641 O O . PRO A 1 85 ? -3.799 14.575 -24.991 1.00 77.12 85 PRO A O 1
ATOM 644 N N . HIS A 1 86 ? -3.812 13.799 -27.082 1.00 79.12 86 HIS A N 1
ATOM 645 C CA . HIS A 1 86 ? -5.237 13.446 -27.097 1.00 79.12 86 HIS A CA 1
ATOM 646 C C . HIS A 1 86 ? -5.597 12.230 -26.217 1.00 79.12 86 HIS A C 1
ATOM 648 O O . HIS A 1 86 ? -6.776 12.000 -25.927 1.00 79.12 86 HIS A O 1
ATOM 654 N N . GLN A 1 87 ? -4.601 11.435 -25.821 1.00 82.25 87 GLN A N 1
ATOM 655 C CA . GLN A 1 87 ? -4.734 10.256 -24.963 1.00 82.25 87 GLN A CA 1
ATOM 656 C C . GLN A 1 87 ? -4.430 10.548 -23.495 1.00 82.25 87 GLN A C 1
ATOM 658 O O . GLN A 1 87 ? -4.672 9.683 -22.652 1.00 82.25 87 GLN A O 1
ATOM 663 N N . LEU A 1 88 ? -3.922 11.740 -23.180 1.00 83.50 88 LEU A N 1
ATOM 664 C CA . LEU A 1 88 ? -3.749 12.165 -21.804 1.00 83.50 88 LEU A CA 1
ATOM 665 C C . LEU A 1 88 ? -5.082 12.569 -21.177 1.00 83.50 88 LEU A C 1
ATOM 667 O O . LEU A 1 88 ? -6.040 12.987 -21.837 1.00 83.50 88 LEU A O 1
ATOM 671 N N . ILE A 1 89 ? -5.136 12.452 -19.857 1.00 86.50 89 ILE A N 1
ATOM 672 C CA . ILE A 1 89 ? -6.271 12.918 -19.071 1.00 86.50 89 ILE A CA 1
ATOM 673 C C . ILE A 1 89 ? -6.042 14.394 -18.793 1.00 86.50 89 ILE A C 1
ATOM 675 O O . ILE A 1 89 ? -5.032 14.784 -18.210 1.00 86.50 89 ILE A O 1
ATOM 679 N N . GLY A 1 90 ? -6.986 15.229 -19.219 1.00 86.88 90 GLY A N 1
ATOM 680 C CA . GLY A 1 90 ? -6.886 16.663 -18.985 1.00 86.88 90 GLY A CA 1
ATOM 681 C C . GLY A 1 90 ? -6.837 16.980 -17.491 1.00 86.88 90 GLY A C 1
ATOM 682 O O . GLY A 1 90 ? -7.628 16.441 -16.717 1.00 86.88 90 GLY A O 1
ATOM 683 N N . ILE A 1 91 ? -5.975 17.925 -17.111 1.00 88.12 91 ILE A N 1
ATOM 684 C CA . ILE A 1 91 ? -5.765 18.380 -15.724 1.00 88.12 91 ILE A CA 1
ATOM 685 C C . ILE A 1 91 ? -7.091 18.696 -15.017 1.00 88.12 91 ILE A C 1
ATOM 687 O O . ILE A 1 91 ? -7.287 18.323 -13.865 1.00 88.12 91 ILE A O 1
ATOM 691 N N . LYS A 1 92 ? -8.045 19.320 -15.722 1.00 90.38 92 LYS A N 1
ATOM 692 C CA . LYS A 1 92 ? -9.384 19.623 -15.187 1.00 90.38 92 LYS A CA 1
ATOM 693 C C . LYS A 1 92 ? -10.133 18.367 -14.732 1.00 90.38 92 LYS A C 1
ATOM 695 O O . LYS A 1 92 ? -10.750 18.378 -13.674 1.00 90.38 92 LYS A O 1
ATOM 700 N N . THR A 1 93 ? -10.060 17.290 -15.514 1.00 90.25 93 THR A N 1
ATOM 701 C CA . THR A 1 93 ? -10.698 16.004 -15.194 1.00 90.25 93 THR A CA 1
ATOM 702 C C . THR A 1 93 ? -10.029 15.363 -13.987 1.00 90.25 93 THR A C 1
ATOM 704 O O . THR A 1 93 ? -10.723 14.873 -13.103 1.00 90.25 93 THR A O 1
ATOM 707 N N . THR A 1 94 ? -8.698 15.416 -13.915 1.00 89.75 94 THR A N 1
ATOM 708 C CA . THR A 1 94 ? -7.931 14.888 -12.781 1.00 89.75 94 THR A CA 1
ATOM 709 C C . THR A 1 94 ? -8.239 15.644 -11.491 1.00 89.75 94 THR A C 1
ATOM 711 O O . THR A 1 94 ? -8.534 15.019 -10.478 1.00 89.75 94 THR A O 1
ATOM 714 N N . LEU A 1 95 ? -8.243 16.981 -11.522 1.00 92.31 95 LEU A N 1
ATOM 715 C CA . LEU A 1 95 ? -8.555 17.812 -10.354 1.00 92.31 95 LEU A CA 1
ATOM 716 C C . LEU A 1 95 ? -10.003 17.630 -9.889 1.00 92.31 95 LEU A C 1
ATOM 718 O O . LEU A 1 95 ? -10.250 17.493 -8.692 1.00 92.31 95 LEU A O 1
ATOM 722 N N . LEU A 1 96 ? -10.957 17.585 -10.824 1.00 94.62 96 LEU A N 1
ATOM 723 C CA . LEU A 1 96 ? -12.356 17.320 -10.497 1.00 94.62 96 LEU A CA 1
ATOM 724 C C . LEU A 1 96 ? -12.531 15.909 -9.924 1.00 94.62 96 LEU A C 1
ATOM 726 O O . LEU A 1 96 ? -13.195 15.741 -8.906 1.00 94.62 96 LEU A O 1
ATOM 730 N N . GLY A 1 97 ? -11.909 14.905 -10.544 1.00 92.25 97 GLY A N 1
ATOM 731 C CA . GLY A 1 97 ? -11.932 13.523 -10.075 1.00 92.25 97 GLY A CA 1
ATOM 732 C C . GLY A 1 97 ? -11.336 13.373 -8.678 1.00 92.25 97 GLY A C 1
ATOM 733 O O . GLY A 1 97 ? -11.919 12.684 -7.848 1.00 92.25 97 GLY A O 1
ATOM 734 N N . LEU A 1 98 ? -10.235 14.073 -8.393 1.00 92.06 98 LEU A N 1
ATOM 735 C CA . LEU A 1 98 ? -9.621 14.130 -7.068 1.00 92.06 98 LEU A CA 1
ATOM 736 C C . LEU A 1 98 ? -10.561 14.768 -6.037 1.00 92.06 98 LEU A C 1
ATOM 738 O O . LEU A 1 98 ? -10.772 14.208 -4.967 1.00 92.06 98 LEU A O 1
ATOM 742 N N . ALA A 1 99 ? -11.161 15.918 -6.349 1.00 94.31 99 ALA A N 1
ATOM 743 C CA . ALA A 1 99 ? -12.097 16.570 -5.435 1.00 94.31 99 ALA A CA 1
ATOM 744 C C . ALA A 1 99 ? -13.319 15.680 -5.139 1.00 94.31 99 ALA A C 1
ATOM 746 O O . ALA A 1 99 ? -13.726 15.541 -3.984 1.00 94.31 99 ALA A O 1
ATOM 747 N N . LEU A 1 100 ? -13.873 15.033 -6.170 1.00 95.12 100 LEU A N 1
ATOM 748 C CA . LEU A 1 100 ? -15.003 14.116 -6.034 1.00 95.12 100 LEU A CA 1
ATOM 749 C C . LEU A 1 100 ? -14.635 12.851 -5.249 1.00 95.12 100 LEU A C 1
ATOM 751 O O . LEU A 1 100 ? -15.427 12.420 -4.416 1.00 95.12 100 LEU A O 1
ATOM 755 N N . SER A 1 101 ? -13.454 12.267 -5.468 1.00 93.00 101 SER A N 1
ATOM 756 C CA . SER A 1 101 ? -13.022 11.061 -4.752 1.00 93.00 101 SER A CA 1
ATOM 757 C C . SER A 1 101 ? -12.721 11.343 -3.279 1.00 93.00 101 SER A C 1
ATOM 759 O O . SER A 1 101 ? -13.131 10.564 -2.419 1.00 93.00 101 SER A O 1
ATOM 761 N N . LEU A 1 102 ? -12.099 12.485 -2.965 1.00 94.81 102 LEU A N 1
ATOM 762 C CA . LEU A 1 102 ? -11.899 12.941 -1.587 1.00 94.81 102 LEU A CA 1
ATOM 763 C C . LEU A 1 102 ? -13.239 13.212 -0.893 1.00 94.81 102 LEU A C 1
ATOM 765 O O . LEU A 1 102 ? -13.450 12.756 0.230 1.00 94.81 102 LEU A O 1
ATOM 769 N N . GLY A 1 103 ? -14.166 13.895 -1.571 1.00 95.88 103 GLY A N 1
ATOM 770 C CA . GLY A 1 103 ? -15.516 14.145 -1.059 1.00 95.88 103 GLY A CA 1
ATOM 771 C C . GLY A 1 103 ? -16.306 12.856 -0.824 1.00 95.88 103 GLY A C 1
ATOM 772 O O . GLY A 1 103 ? -16.936 12.695 0.220 1.00 95.88 103 GLY A O 1
ATOM 773 N N . PHE A 1 104 ? -16.224 11.901 -1.753 1.00 94.81 104 PHE A N 1
ATOM 774 C CA . PHE A 1 104 ? -16.850 10.591 -1.605 1.00 94.81 104 PHE A CA 1
ATOM 775 C C . PHE A 1 104 ? -16.231 9.787 -0.459 1.00 94.81 104 PHE A C 1
ATOM 777 O O . PHE A 1 104 ? -16.965 9.183 0.317 1.00 94.81 104 PHE A O 1
ATOM 784 N N . CYS A 1 105 ? -14.904 9.813 -0.300 1.00 94.62 105 CYS A N 1
ATOM 785 C CA . CYS A 1 105 ? -14.235 9.152 0.817 1.00 94.62 105 CYS A CA 1
ATOM 786 C C . CYS A 1 105 ? -14.656 9.762 2.163 1.00 94.62 105 CYS A C 1
ATOM 788 O O . CYS A 1 105 ? -15.016 9.023 3.079 1.00 94.62 105 CYS A O 1
ATOM 790 N N . LEU A 1 106 ? -14.708 11.099 2.263 1.00 95.50 106 LEU A N 1
ATOM 791 C CA . LEU A 1 106 ? -15.240 11.799 3.439 1.00 95.50 106 LEU A CA 1
ATOM 792 C C . LEU A 1 106 ? -16.660 11.337 3.759 1.00 95.50 106 LEU A C 1
ATOM 794 O O . LEU A 1 106 ? -16.935 10.935 4.888 1.00 95.50 106 LEU A O 1
ATOM 798 N N . PHE A 1 107 ? -17.548 11.357 2.765 1.00 95.81 107 PHE A N 1
ATOM 799 C CA . PHE A 1 107 ? -18.925 10.907 2.924 1.00 95.81 107 PHE A CA 1
ATOM 800 C C . PHE A 1 107 ? -18.998 9.443 3.377 1.00 95.81 107 PHE A C 1
ATOM 802 O O . PHE A 1 107 ? -19.665 9.146 4.363 1.00 95.81 107 PHE A O 1
ATOM 809 N N . ALA A 1 108 ? -18.281 8.535 2.713 1.00 94.56 108 ALA A N 1
ATOM 810 C CA . ALA A 1 108 ? -18.312 7.106 3.005 1.00 94.56 108 ALA A CA 1
ATOM 811 C C . ALA A 1 108 ? -17.799 6.788 4.417 1.00 94.56 108 ALA A C 1
ATOM 813 O O . ALA A 1 108 ? -18.403 5.974 5.119 1.00 94.56 108 ALA A O 1
ATOM 814 N N . VAL A 1 109 ? -16.724 7.449 4.862 1.00 94.75 109 VAL A N 1
ATOM 815 C CA . VAL A 1 109 ? -16.187 7.284 6.220 1.00 94.75 109 VAL A CA 1
ATOM 816 C C . VAL A 1 109 ? -17.164 7.834 7.253 1.00 94.75 109 VAL A C 1
ATOM 818 O O . VAL A 1 109 ? -17.462 7.146 8.226 1.00 94.75 109 VAL A O 1
ATOM 821 N N . GLN A 1 110 ? -17.700 9.037 7.039 1.00 94.19 110 GLN A N 1
ATOM 822 C CA . GLN A 1 110 ? -18.647 9.650 7.973 1.00 94.19 110 GLN A CA 1
ATOM 823 C C . GLN A 1 110 ? -19.965 8.878 8.050 1.00 94.19 110 GLN A C 1
ATOM 825 O O . GLN A 1 110 ? -20.535 8.753 9.128 1.00 94.19 110 GLN A O 1
ATOM 830 N N . PHE A 1 111 ? -20.422 8.306 6.937 1.00 95.38 111 PHE A N 1
ATOM 831 C CA . PHE A 1 111 ? -21.595 7.441 6.903 1.00 95.38 111 PHE A CA 1
ATOM 832 C C . PHE A 1 111 ? -21.343 6.109 7.625 1.00 95.38 111 PHE A C 1
ATOM 834 O O . PHE A 1 111 ? -22.163 5.676 8.430 1.00 95.38 111 PHE A O 1
ATOM 841 N N . SER A 1 112 ? -20.195 5.471 7.377 1.00 93.56 112 SER A N 1
ATOM 842 C CA . SER A 1 112 ? -19.880 4.142 7.927 1.00 93.56 112 SER A CA 1
ATOM 843 C C . SER A 1 112 ? -19.477 4.173 9.404 1.00 93.56 112 SER A C 1
ATOM 845 O O . SER A 1 112 ? -19.729 3.218 10.134 1.00 93.56 112 SER A O 1
ATOM 847 N N . PHE A 1 113 ? -18.846 5.261 9.848 1.00 93.00 113 PHE A N 1
ATOM 848 C CA . PHE A 1 113 ? -18.307 5.435 11.200 1.00 93.00 113 PHE A CA 1
ATOM 849 C C . PHE A 1 113 ? -18.912 6.659 11.901 1.00 93.00 113 PHE A C 1
ATOM 851 O O . PHE A 1 113 ? -18.235 7.349 12.674 1.00 93.00 113 PHE A O 1
ATOM 858 N N . ALA A 1 114 ? -20.191 6.931 11.624 1.00 89.12 114 ALA A N 1
ATOM 859 C CA . ALA A 1 114 ? -20.935 8.041 12.206 1.00 89.12 114 ALA A CA 1
ATOM 860 C C . ALA A 1 114 ? -20.829 8.032 13.742 1.00 89.12 114 ALA A C 1
ATOM 862 O O . ALA A 1 114 ? -21.080 7.020 14.395 1.00 89.12 114 ALA A O 1
ATOM 863 N N . GLY A 1 115 ? -20.425 9.165 14.324 1.00 85.62 115 GLY A N 1
ATOM 864 C CA . GLY A 1 115 ? -20.251 9.312 15.776 1.00 85.62 115 GLY A CA 1
ATOM 865 C C . GLY A 1 115 ? -18.952 8.729 16.352 1.00 85.62 115 GLY A C 1
ATOM 866 O O . GLY A 1 115 ? -18.730 8.838 17.558 1.00 85.62 115 GLY A O 1
ATOM 867 N N . ILE A 1 116 ? -18.074 8.146 15.525 1.00 91.12 116 ILE A N 1
ATOM 868 C CA . ILE A 1 116 ? -16.774 7.609 15.961 1.00 91.12 116 ILE A CA 1
ATOM 869 C C . ILE A 1 116 ? -15.644 8.580 15.625 1.00 91.12 116 ILE A C 1
ATOM 871 O O . ILE A 1 116 ? -14.949 9.036 16.532 1.00 91.12 116 ILE A O 1
ATOM 875 N N . ILE A 1 117 ? -15.455 8.891 14.338 1.00 91.62 117 ILE A N 1
ATOM 876 C CA . ILE A 1 117 ? -14.383 9.771 13.859 1.00 91.62 117 ILE A CA 1
ATOM 877 C C . ILE A 1 117 ? -14.951 11.129 13.416 1.00 91.62 117 ILE A C 1
ATOM 879 O O . ILE A 1 117 ? -15.753 11.183 12.485 1.00 91.62 117 ILE A O 1
ATOM 883 N N . PRO A 1 118 ? -14.541 12.247 14.044 1.00 91.94 118 PRO A N 1
ATOM 884 C CA . PRO A 1 118 ? -14.937 13.581 13.609 1.00 91.94 118 PRO A CA 1
ATOM 885 C C . PRO A 1 118 ? -14.515 13.879 12.166 1.00 91.94 118 PRO A C 1
ATOM 887 O O . PRO A 1 118 ? -13.464 13.423 11.701 1.00 91.94 118 PRO A O 1
ATOM 890 N N . LEU A 1 119 ? -15.289 14.728 11.487 1.00 93.12 119 LEU A N 1
ATOM 891 C CA . LEU A 1 119 ? -15.006 15.146 10.111 1.00 93.12 119 LEU A CA 1
ATOM 892 C C . LEU A 1 119 ? -13.601 15.749 9.977 1.00 93.12 119 LEU A C 1
ATOM 894 O O . LEU A 1 119 ? -12.864 15.361 9.079 1.00 93.12 119 LEU A O 1
ATOM 898 N N . GLY A 1 120 ? -13.185 16.608 10.915 1.00 92.94 120 GLY A N 1
ATOM 899 C CA . GLY A 1 120 ? -11.853 17.225 10.892 1.00 92.94 120 GLY A CA 1
ATOM 900 C C . GLY A 1 120 ? -10.703 16.212 10.933 1.00 92.94 120 GLY A C 1
ATOM 901 O O . GLY A 1 120 ? -9.732 16.354 10.192 1.00 92.94 120 GLY A O 1
ATOM 902 N N . LEU A 1 121 ? -10.838 15.145 11.729 1.00 93.25 121 LEU A N 1
ATOM 903 C CA . LEU A 1 121 ? -9.846 14.069 11.783 1.00 93.25 121 LEU A CA 1
ATOM 904 C C . LEU A 1 121 ? -9.858 13.226 10.501 1.00 93.25 121 LEU A C 1
ATOM 906 O O . LEU A 1 121 ? -8.804 12.816 10.033 1.00 93.25 121 LEU A O 1
ATOM 910 N N . THR A 1 122 ? -11.017 13.026 9.873 1.00 94.44 122 THR A N 1
ATOM 911 C CA . THR A 1 122 ? -11.078 12.343 8.568 1.00 94.44 122 THR A CA 1
ATOM 912 C C . THR A 1 122 ? -10.389 13.170 7.477 1.00 94.44 122 THR A C 1
ATOM 914 O O . THR A 1 122 ? -9.584 12.637 6.715 1.00 94.44 122 THR A O 1
ATOM 917 N N . THR A 1 123 ? -10.638 14.483 7.438 1.00 94.50 123 THR A N 1
ATOM 918 C CA . THR A 1 123 ? -9.983 15.409 6.500 1.00 94.50 123 THR A CA 1
ATOM 919 C C . THR A 1 123 ? -8.471 15.440 6.697 1.00 94.50 123 THR A C 1
ATOM 921 O O . THR A 1 123 ? -7.728 15.404 5.718 1.00 94.50 123 THR A O 1
ATOM 924 N N . LEU A 1 124 ? -7.998 15.443 7.948 1.00 94.56 124 LEU A N 1
ATOM 925 C CA . LEU A 1 124 ? -6.570 15.332 8.244 1.00 94.56 124 LEU A CA 1
ATOM 926 C C . LEU A 1 124 ? -5.987 14.019 7.706 1.00 94.56 124 LEU A C 1
ATOM 928 O O . LEU A 1 124 ? -4.930 14.035 7.084 1.00 94.56 124 LEU A O 1
ATOM 932 N N . GLY A 1 125 ? -6.688 12.897 7.900 1.00 94.31 125 GLY A N 1
ATOM 933 C CA . GLY A 1 125 ? -6.269 11.588 7.396 1.00 94.31 125 GLY A CA 1
ATOM 934 C C . GLY A 1 125 ? -6.119 11.569 5.874 1.00 94.31 125 GLY A C 1
ATOM 935 O O . GLY A 1 125 ? -5.127 11.057 5.365 1.00 94.31 125 GLY A O 1
ATOM 936 N N . LEU A 1 126 ? -7.047 12.201 5.151 1.00 94.94 126 LEU A N 1
ATOM 937 C CA . LEU A 1 126 ? -6.954 12.371 3.697 1.00 94.94 126 LEU A CA 1
ATOM 938 C C . LEU A 1 126 ? -5.798 13.285 3.278 1.00 94.94 126 LEU A C 1
ATOM 940 O O . LEU A 1 126 ? -5.094 12.977 2.320 1.00 94.94 126 LEU A O 1
ATOM 944 N N . GLY A 1 127 ? -5.562 14.379 4.006 1.00 94.62 127 GLY A N 1
ATOM 945 C CA . GLY A 1 127 ? -4.405 15.244 3.769 1.00 94.62 127 GLY A CA 1
ATOM 946 C C . GLY A 1 127 ? -3.081 14.491 3.934 1.00 94.62 127 GLY A C 1
ATOM 947 O O . GLY A 1 127 ? -2.204 14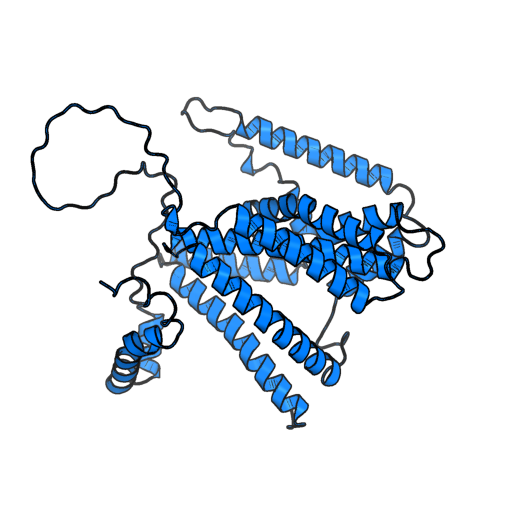.579 3.075 1.00 94.62 127 GLY A O 1
ATOM 948 N N . LEU A 1 128 ? -2.962 13.685 4.993 1.00 94.44 128 LEU A N 1
ATOM 949 C CA . LEU A 1 128 ? -1.805 12.814 5.198 1.00 94.44 128 LEU A CA 1
ATOM 950 C C . LEU A 1 128 ? -1.693 11.744 4.111 1.00 94.44 128 LEU A C 1
ATOM 952 O O . LEU A 1 128 ? -0.584 11.494 3.653 1.00 94.44 128 LEU A O 1
ATOM 956 N N . ALA A 1 129 ? -2.806 11.165 3.647 1.00 94.69 129 ALA A N 1
ATOM 957 C CA . ALA A 1 129 ? -2.804 10.198 2.551 1.00 94.69 129 ALA A CA 1
ATOM 958 C C . ALA A 1 129 ? -2.122 10.770 1.300 1.00 94.69 129 ALA A C 1
ATOM 960 O O . ALA A 1 129 ? -1.250 10.121 0.724 1.00 94.69 129 ALA A O 1
ATOM 961 N N . LEU A 1 130 ? -2.458 12.007 0.913 1.00 93.56 130 LEU A N 1
ATOM 962 C CA . LEU A 1 130 ? -1.862 12.680 -0.248 1.00 93.56 130 LEU A CA 1
ATOM 963 C C . LEU A 1 130 ? -0.353 12.902 -0.077 1.00 93.56 130 LEU A C 1
ATOM 965 O O . LEU A 1 130 ? 0.418 12.645 -0.999 1.00 93.56 130 LEU A O 1
ATOM 969 N N . LEU A 1 131 ? 0.082 13.333 1.110 1.00 93.06 131 LEU A N 1
ATOM 970 C CA . LEU A 1 131 ? 1.502 13.554 1.402 1.00 93.06 131 LEU A CA 1
ATOM 971 C C . LEU A 1 131 ? 2.289 12.237 1.436 1.00 93.06 131 LEU A C 1
ATOM 973 O O . LEU A 1 131 ? 3.357 12.121 0.834 1.00 93.06 131 LEU A O 1
ATOM 977 N N . LEU A 1 132 ? 1.750 11.227 2.118 1.00 92.75 132 LEU A N 1
ATOM 978 C CA . LEU A 1 132 ? 2.397 9.930 2.304 1.00 92.75 132 LEU A CA 1
ATOM 979 C C . LEU A 1 132 ? 2.346 9.055 1.046 1.00 92.75 132 LEU A C 1
ATOM 981 O O . LEU A 1 132 ? 3.172 8.156 0.902 1.00 92.75 132 LEU A O 1
ATOM 985 N N . SER A 1 133 ? 1.482 9.377 0.082 1.00 93.56 133 SER A N 1
ATOM 986 C CA . SER A 1 133 ? 1.509 8.772 -1.254 1.00 93.56 133 SER A CA 1
ATOM 987 C C . SER A 1 133 ? 2.853 8.975 -1.955 1.00 93.56 133 SER A C 1
ATOM 989 O O . SER A 1 133 ? 3.342 8.055 -2.600 1.00 93.56 133 SER A O 1
ATOM 991 N N . ILE A 1 134 ? 3.515 10.124 -1.770 1.00 91.75 134 ILE A N 1
ATOM 992 C CA . ILE A 1 134 ? 4.851 10.379 -2.343 1.00 91.75 134 ILE A CA 1
ATOM 993 C C . ILE A 1 134 ? 5.875 9.383 -1.784 1.00 91.75 134 ILE A C 1
ATOM 995 O O . ILE A 1 134 ? 6.720 8.869 -2.519 1.00 91.75 134 ILE A O 1
ATOM 999 N N . MET A 1 135 ? 5.790 9.095 -0.482 1.00 88.19 135 MET A N 1
ATOM 1000 C CA . MET A 1 135 ? 6.642 8.102 0.171 1.00 88.19 135 MET A CA 1
ATOM 1001 C C . MET A 1 135 ? 6.352 6.695 -0.362 1.00 88.19 135 MET A C 1
ATOM 1003 O O . MET A 1 135 ? 7.297 5.981 -0.687 1.00 88.19 135 MET A O 1
ATOM 1007 N N . GLY A 1 136 ? 5.074 6.322 -0.491 1.00 90.12 136 GLY A N 1
ATOM 1008 C CA . GLY A 1 136 ? 4.657 5.021 -1.026 1.00 90.12 136 GLY A CA 1
ATOM 1009 C C . GLY A 1 136 ? 5.152 4.789 -2.452 1.00 90.12 136 GLY A C 1
ATOM 1010 O O . GLY A 1 136 ? 5.801 3.783 -2.724 1.00 90.12 136 GLY A O 1
ATOM 1011 N N . VAL A 1 137 ? 4.944 5.769 -3.334 1.00 91.88 137 VAL A N 1
ATOM 1012 C CA . VAL A 1 137 ? 5.384 5.736 -4.736 1.00 91.88 137 VAL A CA 1
ATOM 1013 C C . VAL A 1 137 ? 6.907 5.629 -4.850 1.00 91.88 137 VAL A C 1
ATOM 1015 O O . VAL A 1 137 ? 7.412 4.813 -5.619 1.00 91.88 137 VAL A O 1
ATOM 1018 N N . ARG A 1 138 ? 7.663 6.411 -4.065 1.00 88.62 138 ARG A N 1
ATOM 1019 C CA . ARG A 1 138 ? 9.133 6.326 -4.054 1.00 88.62 138 ARG A CA 1
ATOM 1020 C C . ARG A 1 138 ? 9.631 4.982 -3.550 1.00 88.62 138 ARG A C 1
ATOM 1022 O O . ARG A 1 138 ? 10.532 4.404 -4.146 1.00 88.62 138 ARG A O 1
ATOM 1029 N N . ALA A 1 139 ? 9.045 4.487 -2.466 1.00 87.56 139 ALA A N 1
ATOM 1030 C CA . ALA A 1 139 ? 9.448 3.217 -1.896 1.00 87.56 139 ALA A CA 1
ATOM 1031 C C . ALA A 1 139 ? 9.158 2.044 -2.834 1.00 87.56 139 ALA A C 1
ATOM 1033 O O . ALA A 1 139 ? 10.011 1.172 -2.996 1.00 87.56 139 ALA A O 1
ATOM 1034 N N . LEU A 1 140 ? 8.009 2.075 -3.510 1.00 89.06 140 LEU A N 1
ATOM 1035 C CA . LEU A 1 140 ? 7.673 1.119 -4.554 1.00 89.06 140 LEU A CA 1
ATOM 1036 C C . LEU A 1 140 ? 8.660 1.201 -5.725 1.00 89.06 140 LEU A C 1
ATOM 1038 O O . LEU A 1 140 ? 9.148 0.172 -6.171 1.00 89.06 140 LEU A O 1
ATOM 1042 N N . GLY A 1 141 ? 9.024 2.407 -6.170 1.00 86.94 141 GLY A N 1
ATOM 1043 C CA . GLY A 1 141 ? 10.016 2.592 -7.233 1.00 86.94 141 GLY A CA 1
ATOM 1044 C C . GLY A 1 141 ? 11.422 2.093 -6.872 1.00 86.94 141 GLY A C 1
ATOM 1045 O O . GLY A 1 141 ? 12.121 1.575 -7.735 1.00 86.94 141 GLY A O 1
ATOM 1046 N N . GLU A 1 142 ? 11.842 2.224 -5.610 1.00 83.25 142 GLU A N 1
ATOM 1047 C CA . GLU A 1 142 ? 13.167 1.773 -5.157 1.00 83.25 142 GLU A CA 1
ATOM 1048 C C . GLU A 1 142 ? 13.230 0.284 -4.789 1.00 83.25 142 GLU A C 1
ATOM 1050 O O . GLU A 1 142 ? 14.290 -0.327 -4.914 1.00 83.25 142 GLU A O 1
ATOM 1055 N N . THR A 1 143 ? 12.139 -0.290 -4.271 1.00 83.94 143 THR A N 1
ATOM 1056 C CA . THR A 1 143 ? 12.156 -1.622 -3.634 1.00 83.94 143 THR A CA 1
ATOM 1057 C C . THR A 1 143 ? 11.168 -2.623 -4.221 1.00 83.94 143 THR A C 1
ATOM 1059 O O . THR A 1 143 ? 11.135 -3.764 -3.760 1.00 83.94 143 THR A O 1
ATOM 1062 N N . ASP A 1 144 ? 10.357 -2.209 -5.198 1.00 85.38 144 ASP A N 1
ATOM 1063 C CA . ASP A 1 144 ? 9.233 -2.985 -5.739 1.00 85.38 144 ASP A CA 1
ATOM 1064 C C . ASP A 1 144 ? 8.237 -3.437 -4.650 1.00 85.38 144 ASP A C 1
ATOM 1066 O O . ASP A 1 144 ? 7.584 -4.479 -4.717 1.00 85.38 144 ASP A O 1
ATOM 1070 N N . LEU A 1 145 ? 8.146 -2.653 -3.569 1.00 84.75 145 LEU A N 1
ATOM 1071 C CA . LEU A 1 145 ? 7.248 -2.920 -2.456 1.00 84.75 145 LEU A CA 1
ATOM 1072 C C . LEU A 1 145 ? 6.683 -1.617 -1.891 1.00 84.75 145 LEU A C 1
ATOM 1074 O O . LEU A 1 145 ? 7.421 -0.714 -1.500 1.00 84.75 145 LEU A O 1
ATOM 1078 N N . ASN A 1 146 ? 5.357 -1.540 -1.797 1.00 87.81 146 ASN A N 1
ATOM 1079 C CA . ASN A 1 146 ? 4.685 -0.420 -1.154 1.00 87.81 146 ASN A CA 1
ATOM 1080 C C . ASN A 1 146 ? 4.681 -0.593 0.385 1.00 87.81 146 ASN A C 1
ATOM 1082 O O . ASN A 1 146 ? 4.090 -1.554 0.887 1.00 87.81 146 ASN A O 1
ATOM 1086 N N . PRO A 1 147 ? 5.309 0.300 1.177 1.00 86.12 147 PRO A N 1
ATOM 1087 C CA . PRO A 1 147 ? 5.480 0.147 2.625 1.00 86.12 147 PRO A CA 1
ATOM 1088 C C . PRO A 1 147 ? 4.203 0.484 3.417 1.00 86.12 147 PRO A C 1
ATOM 1090 O O . PRO A 1 147 ? 4.236 1.250 4.382 1.00 86.12 147 PRO A O 1
ATOM 1093 N N . VAL A 1 148 ? 3.074 -0.121 3.049 1.00 85.06 148 VAL A N 1
ATOM 1094 C CA . VAL A 1 148 ? 1.730 0.131 3.600 1.00 85.06 148 VAL A CA 1
ATOM 1095 C C . VAL A 1 148 ? 1.695 0.121 5.126 1.00 85.06 148 VAL A C 1
ATOM 1097 O O . VAL A 1 148 ? 1.199 1.041 5.777 1.00 85.06 148 VAL A O 1
ATOM 1100 N N . SER A 1 149 ? 2.340 -0.881 5.720 1.00 84.88 149 SER A N 1
ATOM 1101 C CA . SER A 1 149 ? 2.406 -1.069 7.168 1.00 84.88 149 SER A CA 1
ATOM 1102 C C . SER A 1 149 ? 3.205 0.035 7.872 1.00 84.88 149 SER A C 1
ATOM 1104 O O . SER A 1 149 ? 2.918 0.344 9.028 1.00 84.88 149 SER A O 1
ATOM 1106 N N . GLY A 1 150 ? 4.203 0.624 7.205 1.00 87.38 150 GLY A N 1
ATOM 1107 C CA . GLY A 1 150 ? 4.983 1.751 7.724 1.00 87.38 150 GLY A CA 1
ATOM 1108 C C . GLY A 1 150 ? 4.220 3.071 7.612 1.00 87.38 150 GLY A C 1
ATOM 1109 O O . GLY A 1 150 ? 4.134 3.813 8.590 1.00 87.38 150 GLY A O 1
ATOM 1110 N N . ILE A 1 151 ? 3.591 3.312 6.457 1.00 90.44 151 ILE A N 1
ATOM 1111 C CA . ILE A 1 151 ? 2.765 4.502 6.193 1.00 90.44 151 ILE A CA 1
ATOM 1112 C C . ILE A 1 151 ? 1.615 4.599 7.196 1.00 90.44 151 ILE A C 1
ATOM 1114 O O . ILE A 1 151 ? 1.423 5.645 7.815 1.00 90.44 151 ILE A O 1
ATOM 1118 N N . SER A 1 152 ? 0.906 3.489 7.425 1.00 91.19 152 SER A N 1
ATOM 1119 C CA . SER A 1 152 ? -0.163 3.429 8.422 1.00 91.19 152 SER A CA 1
ATOM 1120 C C . SER A 1 152 ? 0.341 3.828 9.811 1.00 91.19 152 SER A C 1
ATOM 1122 O O . SER A 1 152 ? -0.244 4.704 10.440 1.00 91.19 152 SER A O 1
ATOM 1124 N N . LYS A 1 153 ? 1.474 3.280 10.277 1.00 90.38 153 LYS A N 1
ATOM 1125 C CA . LYS A 1 153 ? 2.018 3.579 11.616 1.00 90.38 153 LYS A CA 1
ATOM 1126 C C . LYS A 1 153 ? 2.454 5.028 11.785 1.00 90.38 153 LYS A C 1
ATOM 1128 O O . LYS A 1 153 ? 2.277 5.587 12.863 1.00 90.38 153 LYS A O 1
ATOM 1133 N N . LEU A 1 154 ? 3.008 5.641 10.742 1.00 90.81 154 LEU A N 1
ATOM 1134 C CA . LEU A 1 154 ? 3.335 7.063 10.776 1.00 90.81 154 LEU A CA 1
ATOM 1135 C C . LEU A 1 154 ? 2.065 7.901 10.971 1.00 90.81 154 LEU A C 1
ATOM 1137 O O . LEU A 1 154 ? 2.025 8.766 11.846 1.00 90.81 154 LEU A O 1
ATOM 1141 N N . THR A 1 155 ? 0.996 7.576 10.242 1.00 94.00 155 THR A N 1
ATOM 1142 C CA . THR A 1 155 ? -0.316 8.202 10.441 1.00 94.00 155 THR A CA 1
ATOM 1143 C C . THR A 1 155 ? -0.870 7.922 11.833 1.00 94.00 155 THR A C 1
ATOM 1145 O O . THR A 1 155 ? -1.350 8.844 12.484 1.00 94.00 155 THR A O 1
ATOM 1148 N N . GLN A 1 156 ? -0.745 6.698 12.347 1.00 93.75 156 GLN A N 1
ATOM 1149 C CA . GLN A 1 156 ? -1.160 6.347 13.707 1.00 93.75 156 GLN A CA 1
ATOM 1150 C C . GLN A 1 156 ? -0.408 7.159 14.773 1.00 93.75 156 GLN A C 1
ATOM 1152 O O . GLN A 1 156 ? -1.024 7.601 15.741 1.00 93.75 156 GLN A O 1
ATOM 1157 N N . LEU A 1 157 ? 0.893 7.410 14.606 1.00 91.44 157 LEU A N 1
ATOM 1158 C CA . LEU A 1 157 ? 1.666 8.260 15.518 1.00 91.44 157 LEU A CA 1
ATOM 1159 C C . LEU A 1 157 ? 1.193 9.716 15.477 1.00 91.44 157 LEU A C 1
ATOM 1161 O O . LEU A 1 157 ? 0.979 10.316 16.526 1.00 91.44 157 LEU A O 1
ATOM 1165 N N . ILE A 1 158 ? 0.961 10.272 14.284 1.00 92.50 158 ILE A N 1
ATOM 1166 C CA . ILE A 1 158 ? 0.417 11.632 14.141 1.00 92.50 158 ILE A CA 1
ATOM 1167 C C . ILE A 1 158 ? -0.971 11.713 14.786 1.00 92.50 158 ILE A C 1
ATOM 1169 O O . ILE A 1 158 ? -1.254 12.633 15.553 1.00 92.50 158 ILE A O 1
ATOM 1173 N N . PHE A 1 159 ? -1.825 10.719 14.538 1.00 92.75 159 PHE A N 1
ATOM 1174 C CA . PHE A 1 159 ? -3.168 10.663 15.104 1.00 92.75 159 PHE A CA 1
ATOM 1175 C C . PHE A 1 159 ? -3.175 10.484 16.614 1.00 92.75 159 PHE A C 1
ATOM 1177 O O . PHE A 1 159 ? -4.093 10.980 17.257 1.00 92.75 159 PHE A O 1
ATOM 1184 N N . ALA A 1 160 ? -2.168 9.848 17.204 1.00 89.94 160 ALA A N 1
ATOM 1185 C CA . ALA A 1 160 ? -2.028 9.792 18.654 1.00 89.94 160 ALA A CA 1
ATOM 1186 C C . ALA A 1 160 ? -1.825 11.181 19.282 1.00 89.94 160 ALA A C 1
ATOM 1188 O O . ALA A 1 160 ? -2.309 11.421 20.382 1.00 89.94 160 ALA A O 1
ATOM 1189 N N . LEU A 1 161 ? -1.160 12.101 18.571 1.00 88.56 161 LEU A N 1
ATOM 1190 C CA . LEU A 1 161 ? -0.902 13.465 19.045 1.00 88.56 161 LEU A CA 1
ATOM 1191 C C . LEU A 1 161 ? -2.122 14.384 18.905 1.00 88.56 161 LEU A C 1
ATOM 1193 O O . LEU A 1 161 ? -2.313 15.276 19.726 1.00 88.56 161 LEU A O 1
ATOM 1197 N N . VAL A 1 162 ? -2.937 14.185 17.865 1.00 90.50 162 VAL A N 1
ATOM 1198 C CA . VAL A 1 162 ? -4.098 15.052 17.580 1.00 90.50 162 VAL A CA 1
ATOM 1199 C C . VAL A 1 162 ? -5.427 14.500 18.096 1.00 90.50 162 VAL A C 1
ATOM 1201 O O . VAL A 1 162 ? -6.401 15.244 18.210 1.00 90.50 162 VAL A O 1
ATOM 1204 N N . THR A 1 163 ? -5.507 13.200 18.386 1.00 87.94 163 THR A N 1
ATOM 1205 C CA . THR A 1 163 ? -6.732 12.593 18.915 1.00 87.94 163 THR A CA 1
ATOM 1206 C C . THR A 1 163 ? -6.886 12.972 20.388 1.00 87.94 163 THR A C 1
ATOM 1208 O O . THR A 1 163 ? -5.949 12.777 21.161 1.00 87.94 163 THR A O 1
ATOM 1211 N N . PRO A 1 164 ? -8.061 13.467 20.822 1.00 79.56 164 PRO A N 1
ATOM 1212 C CA . PRO A 1 164 ? -8.269 13.841 22.216 1.00 79.56 164 PRO A CA 1
ATOM 1213 C C . PRO A 1 164 ? -7.999 12.673 23.170 1.00 79.56 164 PRO A C 1
ATOM 1215 O O . PRO A 1 164 ? -8.585 11.599 23.022 1.00 79.56 164 PRO A O 1
ATOM 1218 N N . SER A 1 165 ? -7.177 12.908 24.195 1.00 70.12 165 SER A N 1
ATOM 1219 C CA . SER A 1 165 ? -6.696 11.884 25.140 1.00 70.12 165 SER A CA 1
ATOM 1220 C C . SER A 1 165 ? -7.811 11.192 25.939 1.00 70.12 165 SER A C 1
ATOM 1222 O O . SER A 1 165 ? -7.618 10.102 26.461 1.00 70.12 165 SER A O 1
ATOM 1224 N N . HIS A 1 166 ? -8.994 11.810 26.015 1.00 71.69 166 HIS A N 1
ATOM 1225 C CA . HIS A 1 166 ? -10.171 11.295 26.725 1.00 71.69 166 HIS A CA 1
ATOM 1226 C C . HIS A 1 166 ? -11.199 10.635 25.787 1.00 71.69 166 HIS A C 1
ATOM 1228 O O . HIS A 1 166 ? -12.287 10.249 26.218 1.00 71.69 166 HIS A O 1
ATOM 1234 N N . SER A 1 167 ? -10.896 10.523 24.490 1.00 80.81 167 SER A N 1
ATOM 1235 C CA . SER A 1 167 ? -11.805 9.902 23.531 1.00 80.81 167 SER A CA 1
ATOM 1236 C C . SER A 1 167 ? -11.885 8.395 23.769 1.00 80.81 167 SER A C 1
ATOM 1238 O O . SER A 1 167 ? -10.917 7.667 23.551 1.00 80.81 167 SER A O 1
ATOM 1240 N N . ARG A 1 168 ? -13.074 7.890 24.124 1.00 84.88 168 ARG A N 1
ATOM 1241 C CA . ARG A 1 168 ? -13.344 6.437 24.191 1.00 84.88 168 ARG A CA 1
ATOM 1242 C C . ARG A 1 168 ? -13.081 5.719 22.863 1.00 84.88 168 ARG A C 1
ATOM 1244 O O . ARG A 1 168 ? -12.830 4.520 22.857 1.00 84.88 168 ARG A O 1
ATOM 1251 N N . ASN A 1 169 ? -13.106 6.460 21.756 1.00 90.62 169 ASN A N 1
ATOM 1252 C CA . ASN A 1 169 ? -12.900 5.946 20.409 1.00 90.62 169 ASN A CA 1
ATOM 1253 C C . ASN A 1 169 ? -11.461 6.135 19.908 1.00 90.62 169 ASN A C 1
ATOM 1255 O O . ASN A 1 169 ? -11.218 5.908 18.727 1.00 90.62 169 ASN A O 1
ATOM 1259 N N . ALA A 1 170 ? -10.507 6.543 20.758 1.00 91.00 170 ALA A N 1
ATOM 1260 C CA . ALA A 1 170 ? -9.158 6.911 20.321 1.00 91.00 170 ALA A CA 1
ATOM 1261 C C . ALA A 1 170 ? -8.464 5.815 19.494 1.00 91.00 170 ALA A C 1
ATOM 1263 O O . ALA A 1 170 ? -7.952 6.097 18.414 1.00 91.00 170 ALA A O 1
ATOM 1264 N N . VAL A 1 171 ? -8.535 4.557 19.941 1.00 91.69 171 VAL A N 1
ATOM 1265 C CA . VAL A 1 171 ? -7.966 3.405 19.216 1.00 91.69 171 VAL A CA 1
ATOM 1266 C C . VAL A 1 171 ? -8.632 3.220 17.848 1.00 91.69 171 VAL A C 1
ATOM 1268 O O . VAL A 1 171 ? -7.952 3.016 16.847 1.00 91.69 171 VAL A O 1
ATOM 1271 N N . THR A 1 172 ? -9.961 3.316 17.780 1.00 92.81 172 THR A N 1
ATOM 1272 C CA . THR A 1 172 ? -10.718 3.138 16.532 1.00 92.81 172 THR A CA 1
ATOM 1273 C C . THR A 1 172 ? -10.455 4.277 15.548 1.00 92.81 172 THR A C 1
ATOM 1275 O O . THR A 1 172 ? -10.218 4.021 14.372 1.00 92.81 172 THR A O 1
ATOM 1278 N N . ILE A 1 173 ? -10.430 5.525 16.027 1.00 93.94 173 ILE A N 1
ATOM 1279 C CA . ILE A 1 173 ? -10.072 6.712 15.236 1.00 93.94 173 ILE A CA 1
ATOM 1280 C C . ILE A 1 173 ? -8.674 6.539 14.639 1.00 93.94 173 ILE A C 1
ATOM 1282 O O . ILE A 1 173 ? -8.478 6.762 13.447 1.00 93.94 173 ILE A O 1
ATOM 1286 N N . ASN A 1 174 ? -7.720 6.095 15.458 1.00 94.31 174 ASN A N 1
ATOM 1287 C CA . ASN A 1 174 ? -6.339 5.864 15.058 1.00 94.31 174 ASN A CA 1
ATOM 1288 C C . ASN A 1 174 ? -6.225 4.799 13.949 1.00 94.31 174 ASN A C 1
ATOM 1290 O O . ASN A 1 174 ? -5.523 5.005 12.959 1.00 94.31 174 ASN A O 1
ATOM 1294 N N . LEU A 1 175 ? -6.974 3.696 14.065 1.00 93.88 175 LEU A N 1
ATOM 1295 C CA . LEU A 1 175 ? -7.033 2.650 13.038 1.00 93.88 175 LEU A CA 1
ATOM 1296 C C . LEU A 1 175 ? -7.670 3.129 11.733 1.00 93.88 175 LEU A C 1
ATOM 1298 O O . LEU A 1 175 ? -7.116 2.867 10.669 1.00 93.88 175 LEU A O 1
ATOM 1302 N N . ILE A 1 176 ? -8.808 3.828 11.808 1.00 94.50 176 ILE A N 1
ATOM 1303 C CA . ILE A 1 176 ? -9.500 4.362 10.624 1.00 94.50 176 ILE A CA 1
ATOM 1304 C C . ILE A 1 176 ? -8.580 5.333 9.881 1.00 94.50 176 ILE A C 1
ATOM 1306 O O . ILE A 1 176 ? -8.444 5.250 8.664 1.00 94.50 176 ILE A O 1
ATOM 1310 N N . ALA A 1 177 ? -7.906 6.220 10.609 1.00 93.25 177 ALA A N 1
ATOM 1311 C CA . ALA A 1 177 ? -6.961 7.163 10.031 1.00 93.25 177 ALA A CA 1
ATOM 1312 C C . ALA A 1 177 ? -5.781 6.472 9.339 1.00 93.25 177 ALA A C 1
ATOM 1314 O O . ALA A 1 177 ? -5.454 6.809 8.199 1.00 93.25 177 ALA A O 1
ATOM 1315 N N . GLY A 1 178 ? -5.180 5.481 10.008 1.00 93.75 178 GLY A N 1
ATOM 1316 C CA . GLY A 1 178 ? -4.126 4.650 9.431 1.00 93.75 178 GLY A CA 1
ATOM 1317 C C . GLY A 1 178 ? -4.575 3.986 8.130 1.00 93.75 178 GLY A C 1
ATOM 1318 O O . GLY A 1 178 ? -3.872 4.092 7.130 1.00 93.75 178 GLY A O 1
ATOM 1319 N N . ALA A 1 179 ? -5.776 3.399 8.115 1.00 93.88 179 ALA A N 1
ATOM 1320 C CA . ALA A 1 179 ? -6.350 2.741 6.941 1.00 93.88 179 ALA A CA 1
ATOM 1321 C C . ALA A 1 179 ? -6.608 3.706 5.771 1.00 93.88 179 ALA A C 1
ATOM 1323 O O . ALA A 1 179 ? -6.274 3.383 4.636 1.00 93.88 179 ALA A O 1
ATOM 1324 N N . ILE A 1 180 ? -7.152 4.904 6.026 1.00 94.44 180 ILE A N 1
ATOM 1325 C CA . ILE A 1 180 ? -7.382 5.921 4.980 1.00 94.44 180 ILE A CA 1
ATOM 1326 C C . ILE A 1 180 ? -6.056 6.319 4.323 1.00 94.44 180 ILE A C 1
ATOM 1328 O O . ILE A 1 180 ? -5.939 6.349 3.097 1.00 94.44 180 ILE A O 1
ATOM 1332 N N . SER A 1 181 ? -5.051 6.613 5.147 1.00 93.06 181 SER A N 1
ATOM 1333 C CA . SER A 1 181 ? -3.745 7.059 4.672 1.00 93.06 181 SER A CA 1
ATOM 1334 C C . SER A 1 181 ? -2.986 5.971 3.922 1.00 93.06 181 SER A C 1
ATOM 1336 O O . SER A 1 181 ? -2.346 6.251 2.910 1.00 93.06 181 SER A O 1
ATOM 1338 N N . GLU A 1 182 ? -3.036 4.746 4.433 1.00 91.88 182 GLU A N 1
ATOM 1339 C CA . GLU A 1 182 ? -2.422 3.578 3.816 1.00 91.88 182 GLU A CA 1
ATOM 1340 C C . GLU A 1 182 ? -3.096 3.226 2.491 1.00 91.88 182 GLU A C 1
ATOM 1342 O O . GLU A 1 182 ? -2.393 3.081 1.499 1.00 91.88 182 GLU A O 1
ATOM 1347 N N . SER A 1 183 ? -4.430 3.196 2.434 1.00 92.19 183 SER A N 1
ATOM 1348 C CA . SER A 1 183 ? -5.172 2.907 1.199 1.00 92.19 183 SER A CA 1
ATOM 1349 C C . SER A 1 183 ? -4.857 3.914 0.088 1.00 92.19 183 SER A C 1
ATOM 1351 O O . SER A 1 183 ? -4.652 3.523 -1.059 1.00 92.19 183 SER A O 1
ATOM 1353 N N . GLY A 1 184 ? -4.773 5.209 0.419 1.00 92.00 184 GLY A N 1
ATOM 1354 C CA . GLY A 1 184 ? -4.415 6.246 -0.554 1.00 92.00 184 GLY A CA 1
ATOM 1355 C C . GLY A 1 184 ? -2.996 6.076 -1.105 1.00 92.00 184 GLY A C 1
ATOM 1356 O O . GLY A 1 184 ? -2.796 6.102 -2.319 1.00 92.00 184 GLY A O 1
ATOM 1357 N N . ALA A 1 185 ? -2.021 5.842 -0.222 1.00 90.75 185 ALA A N 1
ATOM 1358 C CA . ALA A 1 185 ? -0.629 5.666 -0.626 1.00 90.75 185 ALA A CA 1
ATOM 1359 C C . ALA A 1 185 ? -0.361 4.330 -1.337 1.00 90.75 185 ALA A C 1
ATOM 1361 O O . ALA A 1 185 ? 0.471 4.279 -2.247 1.00 90.75 185 ALA A O 1
ATOM 1362 N N . LEU A 1 186 ? -1.077 3.267 -0.950 1.00 91.31 186 LEU A N 1
ATOM 1363 C CA . LEU A 1 186 ? -1.065 1.980 -1.638 1.00 91.31 186 LEU A CA 1
ATOM 1364 C C . LEU A 1 186 ? -1.491 2.168 -3.092 1.00 91.31 186 LEU A C 1
ATOM 1366 O O . LEU A 1 186 ? -0.719 1.896 -4.010 1.00 91.31 186 LEU A O 1
ATOM 1370 N N . GLN A 1 187 ? -2.676 2.753 -3.278 1.00 92.00 187 GLN A N 1
ATOM 1371 C CA . GLN A 1 187 ? -3.257 2.956 -4.596 1.00 92.00 187 GLN A CA 1
ATOM 1372 C C . GLN A 1 187 ? -2.390 3.863 -5.476 1.00 92.00 187 GLN A C 1
ATOM 1374 O O . GLN A 1 187 ? -2.255 3.603 -6.665 1.00 92.00 187 GLN A O 1
ATOM 1379 N N . ALA A 1 188 ? -1.784 4.915 -4.918 1.00 92.12 188 ALA A N 1
ATOM 1380 C CA . ALA A 1 188 ? -0.890 5.789 -5.675 1.00 92.12 188 ALA A CA 1
ATOM 1381 C C . ALA A 1 188 ? 0.330 5.035 -6.233 1.00 92.12 188 ALA A C 1
ATOM 1383 O O . ALA A 1 188 ? 0.725 5.268 -7.375 1.00 92.12 188 ALA A O 1
ATOM 1384 N N . GLY A 1 189 ? 0.908 4.128 -5.439 1.00 91.12 189 GLY A N 1
ATOM 1385 C CA . GLY A 1 189 ? 2.003 3.267 -5.877 1.00 91.12 189 GLY A CA 1
ATOM 1386 C C . GLY A 1 189 ? 1.572 2.313 -6.990 1.00 91.12 189 GLY A C 1
ATOM 1387 O O . GLY A 1 189 ? 2.177 2.313 -8.061 1.00 91.12 189 GLY A O 1
ATOM 1388 N N . ASP A 1 190 ? 0.497 1.560 -6.769 1.00 90.62 190 ASP A N 1
ATOM 1389 C CA . ASP A 1 190 ? 0.012 0.565 -7.734 1.00 90.62 190 ASP A CA 1
ATOM 1390 C C . ASP A 1 190 ? -0.369 1.227 -9.070 1.00 90.62 190 ASP A C 1
ATOM 1392 O O . ASP A 1 190 ? -0.000 0.750 -10.143 1.00 90.62 190 ASP A O 1
ATOM 1396 N N . LEU A 1 191 ? -1.002 2.407 -9.020 1.00 90.56 191 LEU A N 1
ATOM 1397 C CA . LEU A 1 191 ? -1.303 3.197 -10.214 1.00 90.56 191 LEU A CA 1
ATOM 1398 C C . LEU A 1 191 ? -0.039 3.640 -10.963 1.00 90.56 191 LEU A C 1
ATOM 1400 O O . LEU A 1 191 ? -0.055 3.663 -12.192 1.00 90.56 191 LEU A O 1
ATOM 1404 N N . LEU A 1 192 ? 1.056 3.980 -10.269 1.00 90.00 192 LEU A N 1
ATOM 1405 C CA . LEU A 1 192 ? 2.321 4.311 -10.933 1.00 90.00 192 LEU A CA 1
ATOM 1406 C C . LEU A 1 192 ? 2.851 3.104 -11.723 1.00 90.00 192 LEU A C 1
ATOM 1408 O O . LEU A 1 192 ? 3.280 3.267 -12.867 1.00 90.00 192 LEU A O 1
ATOM 1412 N N . GLN A 1 193 ? 2.807 1.903 -11.138 1.00 89.19 193 GLN A N 1
ATOM 1413 C CA . GLN A 1 193 ? 3.245 0.678 -11.813 1.00 89.19 193 GLN A CA 1
ATOM 1414 C C . GLN A 1 193 ? 2.357 0.338 -13.011 1.00 89.19 193 GLN A C 1
ATOM 1416 O O . GLN A 1 193 ? 2.876 0.034 -14.089 1.00 89.19 193 GLN A O 1
ATOM 1421 N N . ASP A 1 194 ? 1.038 0.460 -12.862 1.00 91.00 194 ASP A N 1
ATOM 1422 C CA . ASP A 1 194 ? 0.080 0.248 -13.948 1.00 91.00 194 ASP A CA 1
ATOM 1423 C C . ASP A 1 194 ? 0.301 1.224 -15.109 1.00 91.00 194 ASP A C 1
ATOM 1425 O O . ASP A 1 194 ? 0.286 0.827 -16.278 1.00 91.00 194 ASP A O 1
ATOM 1429 N N . LEU A 1 195 ? 0.515 2.508 -14.801 1.00 88.19 195 LEU A N 1
ATOM 1430 C CA . LEU A 1 195 ? 0.764 3.550 -15.798 1.00 88.19 195 LEU A CA 1
ATOM 1431 C C . LEU A 1 195 ? 2.105 3.333 -16.496 1.00 88.19 195 LEU A C 1
ATOM 1433 O O . LEU A 1 195 ? 2.172 3.425 -17.721 1.00 88.19 195 LEU A O 1
ATOM 1437 N N . LYS A 1 196 ? 3.163 2.986 -15.750 1.00 87.62 196 LYS A N 1
ATOM 1438 C CA . LYS A 1 196 ? 4.472 2.694 -16.345 1.00 87.62 196 LYS A CA 1
ATOM 1439 C C . LYS A 1 196 ? 4.402 1.469 -17.249 1.00 87.62 196 LYS A C 1
ATOM 1441 O O . LYS A 1 196 ? 4.882 1.521 -18.377 1.00 87.62 196 LYS A O 1
ATOM 1446 N N . THR A 1 197 ? 3.762 0.397 -16.790 1.00 86.75 197 THR A N 1
ATOM 1447 C CA . THR A 1 197 ? 3.551 -0.821 -17.584 1.00 86.75 197 THR A CA 1
ATOM 1448 C C . THR A 1 197 ? 2.702 -0.530 -18.818 1.00 86.75 197 THR A C 1
ATOM 1450 O O . THR A 1 197 ? 3.029 -0.967 -19.917 1.00 86.75 197 THR A O 1
ATOM 1453 N N . GLY A 1 198 ? 1.642 0.263 -18.660 1.00 87.38 198 GLY A N 1
ATOM 1454 C CA . GLY A 1 198 ? 0.798 0.736 -19.752 1.00 87.38 198 GLY A CA 1
ATOM 1455 C C . GLY A 1 198 ? 1.572 1.453 -20.834 1.00 87.38 198 GLY A C 1
ATOM 1456 O O . GLY A 1 198 ? 1.486 1.084 -22.002 1.00 87.38 198 GLY A O 1
ATOM 1457 N N . HIS A 1 199 ? 2.360 2.441 -20.427 1.00 84.56 199 HIS A N 1
ATOM 1458 C CA . HIS A 1 199 ? 3.223 3.203 -21.314 1.00 84.56 199 HIS A CA 1
ATOM 1459 C C . HIS A 1 199 ? 4.221 2.293 -22.050 1.00 84.56 199 HIS A C 1
ATOM 1461 O O . HIS A 1 199 ? 4.312 2.363 -23.272 1.00 84.56 199 HIS A O 1
ATOM 1467 N N . LEU A 1 200 ? 4.880 1.361 -21.349 1.00 82.88 200 LEU A N 1
ATOM 1468 C CA . LEU A 1 200 ? 5.797 0.390 -21.969 1.00 82.88 200 LEU A CA 1
ATOM 1469 C C . LEU A 1 200 ? 5.109 -0.533 -22.992 1.00 82.88 200 LEU A C 1
ATOM 1471 O O . LEU A 1 200 ? 5.738 -0.967 -23.953 1.00 82.88 200 LEU A O 1
ATOM 1475 N N . LEU A 1 201 ? 3.821 -0.830 -22.804 1.00 84.50 201 LEU A N 1
ATOM 1476 C CA . LEU A 1 201 ? 3.012 -1.631 -23.729 1.00 84.50 201 LEU A CA 1
ATOM 1477 C C . LEU A 1 201 ? 2.332 -0.795 -24.831 1.00 84.50 201 LEU A C 1
ATOM 1479 O O . LEU A 1 201 ? 1.615 -1.356 -25.660 1.00 84.50 201 LEU A O 1
ATOM 1483 N N . GLY A 1 202 ? 2.508 0.531 -24.837 1.00 81.25 202 GLY A N 1
ATOM 1484 C CA . GLY A 1 202 ? 1.818 1.440 -25.757 1.00 81.25 202 GLY A CA 1
ATOM 1485 C C . GLY A 1 202 ? 0.306 1.540 -25.513 1.00 81.25 202 GLY A C 1
ATOM 1486 O O . GLY A 1 202 ? -0.460 1.843 -26.431 1.00 81.25 202 GLY A O 1
ATOM 1487 N N . ALA A 1 203 ? -0.158 1.245 -24.296 1.00 86.44 203 ALA A N 1
ATOM 1488 C CA . ALA A 1 203 ? -1.558 1.375 -23.917 1.00 86.44 203 ALA A CA 1
ATOM 1489 C C . ALA A 1 203 ? -1.957 2.852 -23.770 1.00 86.44 203 ALA A C 1
ATOM 1491 O O . ALA A 1 203 ? -1.199 3.670 -23.257 1.00 86.44 203 ALA A O 1
ATOM 1492 N N . SER A 1 204 ? -3.186 3.192 -24.169 1.00 88.12 204 SER A N 1
ATOM 1493 C CA . SER A 1 204 ? -3.708 4.554 -24.013 1.00 88.12 204 SER A CA 1
ATOM 1494 C C . SER A 1 204 ? -3.940 4.892 -22.528 1.00 88.12 204 SER A C 1
ATOM 1496 O O . SER A 1 204 ? -4.796 4.246 -21.909 1.00 88.12 204 SER A O 1
ATOM 1498 N N . PRO A 1 205 ? -3.297 5.938 -21.962 1.00 87.56 205 PRO A N 1
ATOM 1499 C CA . PRO A 1 205 ? -3.462 6.312 -20.551 1.00 87.56 205 PRO A CA 1
ATOM 1500 C C . PRO A 1 205 ? -4.915 6.626 -20.177 1.00 87.56 205 PRO A C 1
ATOM 1502 O O . PRO A 1 205 ? -5.411 6.226 -19.125 1.00 87.56 205 PRO A O 1
ATOM 1505 N N . LYS A 1 206 ? -5.654 7.279 -21.081 1.00 88.38 206 LYS A N 1
ATOM 1506 C CA . LYS A 1 206 ? -7.088 7.539 -20.912 1.00 88.38 206 LYS A CA 1
ATOM 1507 C C . LYS A 1 206 ? -7.905 6.253 -20.789 1.00 88.38 206 LYS A C 1
ATOM 1509 O O . LYS A 1 206 ? -8.800 6.183 -19.949 1.00 88.38 206 LYS A O 1
ATOM 1514 N N . ALA A 1 207 ? -7.619 5.243 -21.611 1.00 89.31 207 ALA A N 1
ATOM 1515 C CA . ALA A 1 207 ? -8.313 3.960 -21.528 1.00 89.31 207 ALA A CA 1
ATOM 1516 C C . ALA A 1 207 ? -7.993 3.238 -20.212 1.00 89.31 207 ALA A C 1
ATOM 1518 O O . ALA A 1 207 ? -8.907 2.705 -19.584 1.00 89.31 207 ALA A O 1
ATOM 1519 N N . GLN A 1 208 ? -6.732 3.281 -19.767 1.00 91.38 208 GLN A N 1
ATOM 1520 C CA . GLN A 1 208 ? -6.326 2.725 -18.474 1.00 91.38 208 GLN A CA 1
ATOM 1521 C C . GLN A 1 208 ? -7.064 3.391 -17.314 1.00 91.38 208 GLN A C 1
ATOM 1523 O O . GLN A 1 208 ? -7.647 2.693 -16.494 1.00 91.38 208 GLN A O 1
ATOM 1528 N N . PHE A 1 209 ? -7.134 4.722 -17.293 1.00 89.56 209 PHE A N 1
ATOM 1529 C CA . PHE A 1 209 ? -7.803 5.468 -16.229 1.00 89.56 209 PHE A CA 1
ATOM 1530 C C . PHE A 1 209 ? -9.289 5.131 -16.092 1.00 89.56 209 PHE A C 1
ATOM 1532 O O . PHE A 1 209 ? -9.762 4.838 -14.994 1.00 89.56 209 PHE A O 1
ATOM 1539 N N . TYR A 1 210 ? -10.043 5.119 -17.196 1.00 90.00 210 TYR A N 1
ATOM 1540 C CA . TYR A 1 210 ? -11.455 4.730 -17.133 1.00 90.00 210 TYR A CA 1
ATOM 1541 C C . TYR A 1 210 ? -11.628 3.239 -16.823 1.00 90.00 210 TYR A C 1
ATOM 1543 O O . TYR A 1 210 ? -12.554 2.873 -16.100 1.00 90.00 210 TYR A O 1
ATOM 1551 N N . GLY A 1 211 ? -10.732 2.388 -17.331 1.00 91.69 211 GLY A N 1
ATOM 1552 C CA . GLY A 1 211 ? -10.704 0.963 -17.011 1.00 91.69 211 GLY A CA 1
ATOM 1553 C C . GLY A 1 211 ? -10.507 0.715 -15.516 1.00 91.69 211 GLY A C 1
ATOM 1554 O O . GLY A 1 211 ? -11.284 -0.026 -14.919 1.00 91.69 211 GLY A O 1
ATOM 1555 N N . GLN A 1 212 ? -9.538 1.392 -14.900 1.00 91.00 212 GLN A N 1
ATOM 1556 C CA . GLN A 1 212 ? -9.284 1.356 -13.460 1.00 91.00 212 GLN A CA 1
ATOM 1557 C C . GLN A 1 212 ? -10.469 1.911 -12.671 1.00 91.00 212 GLN A C 1
ATOM 1559 O O . GLN A 1 212 ? -10.878 1.296 -11.697 1.00 91.00 212 GLN A O 1
ATOM 1564 N N . LEU A 1 213 ? -11.092 3.013 -13.099 1.00 89.94 213 LEU A N 1
ATOM 1565 C CA . LEU A 1 213 ? -12.249 3.569 -12.391 1.00 89.94 213 LEU A CA 1
ATOM 1566 C C . LEU A 1 213 ? -13.430 2.583 -12.342 1.00 89.94 213 LEU A C 1
ATOM 1568 O O . LEU A 1 213 ? -14.036 2.380 -11.287 1.00 89.94 213 LEU A O 1
ATOM 1572 N N . ILE A 1 214 ? -13.739 1.940 -13.472 1.00 92.50 214 ILE A N 1
ATOM 1573 C CA . ILE A 1 214 ? -14.792 0.918 -13.558 1.00 92.50 214 ILE A CA 1
ATOM 1574 C C . ILE A 1 214 ? -14.388 -0.323 -12.754 1.00 92.50 214 ILE A C 1
ATOM 1576 O O . ILE A 1 214 ? -15.171 -0.810 -11.938 1.00 92.50 214 ILE A O 1
ATOM 1580 N N . GLY A 1 215 ? -13.161 -0.806 -12.959 1.00 92.81 215 GLY A N 1
ATOM 1581 C CA . GLY A 1 215 ? -12.613 -1.986 -12.296 1.00 92.81 215 GLY A CA 1
ATOM 1582 C C . GLY A 1 215 ? -12.598 -1.846 -10.778 1.00 92.81 215 GLY A C 1
ATOM 1583 O O . GLY A 1 215 ? -13.107 -2.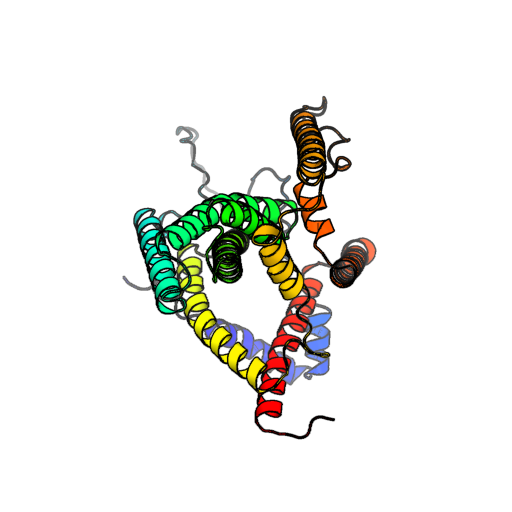724 -10.091 1.00 92.81 215 GLY A O 1
ATOM 1584 N N . SER A 1 216 ? -12.117 -0.720 -10.252 1.00 91.19 216 SER A N 1
ATOM 1585 C CA . SER A 1 216 ? -12.090 -0.428 -8.816 1.00 91.19 216 SER A CA 1
ATOM 1586 C C . SER A 1 216 ? -13.491 -0.283 -8.229 1.00 91.19 216 SER A C 1
ATOM 1588 O O . SER A 1 216 ? -13.732 -0.747 -7.119 1.00 91.19 216 SER A O 1
ATOM 1590 N N . SER A 1 217 ? -14.444 0.293 -8.971 1.00 90.06 217 SER A N 1
ATOM 1591 C CA . SER A 1 217 ? -15.833 0.423 -8.505 1.00 90.06 217 SER A CA 1
ATOM 1592 C C . SER A 1 217 ? -16.514 -0.942 -8.361 1.00 90.06 217 SER A C 1
ATOM 1594 O O . SER A 1 217 ? -17.116 -1.238 -7.329 1.00 90.06 217 SER A O 1
ATOM 1596 N N . VAL A 1 218 ? -16.386 -1.805 -9.375 1.00 94.12 218 VAL A N 1
ATOM 1597 C CA . VAL A 1 218 ? -16.908 -3.181 -9.324 1.00 94.12 218 VAL A CA 1
ATOM 1598 C C . VAL A 1 218 ? -16.148 -4.001 -8.281 1.00 94.12 218 VAL A C 1
ATOM 1600 O O . VAL A 1 218 ? -16.759 -4.701 -7.475 1.00 94.12 218 VAL A O 1
ATOM 1603 N N . GLY A 1 219 ? -14.822 -3.871 -8.259 1.00 92.94 219 GLY A N 1
ATOM 1604 C CA . GLY A 1 219 ? -13.930 -4.547 -7.326 1.00 92.94 219 GLY A CA 1
ATOM 1605 C C . GLY A 1 219 ? -14.261 -4.230 -5.874 1.00 92.94 219 GLY A C 1
ATOM 1606 O O . GLY A 1 219 ? -14.341 -5.148 -5.069 1.00 92.94 219 GLY A O 1
ATOM 1607 N N . ALA A 1 220 ? -14.553 -2.973 -5.532 1.00 91.12 220 ALA A N 1
ATOM 1608 C CA . ALA A 1 220 ? -14.947 -2.592 -4.177 1.00 91.12 220 ALA A CA 1
ATOM 1609 C C . ALA A 1 220 ? -16.217 -3.328 -3.710 1.00 91.12 220 ALA A C 1
ATOM 1611 O O . ALA A 1 220 ? -16.251 -3.862 -2.599 1.00 91.12 220 ALA A O 1
ATOM 1612 N N . LEU A 1 221 ? -17.242 -3.417 -4.567 1.00 92.19 221 LEU A N 1
ATOM 1613 C CA . LEU A 1 221 ? -18.496 -4.114 -4.254 1.00 92.19 221 LEU A CA 1
ATOM 1614 C C . LEU A 1 221 ? -18.300 -5.630 -4.129 1.00 92.19 221 LEU A C 1
ATOM 1616 O O . LEU A 1 221 ? -18.795 -6.250 -3.180 1.00 92.19 221 LEU A O 1
ATOM 1620 N N . VAL A 1 222 ? -17.566 -6.229 -5.070 1.00 92.56 222 VAL A N 1
ATOM 1621 C CA . VAL A 1 222 ? -17.288 -7.671 -5.076 1.00 92.56 222 VAL A CA 1
ATOM 1622 C C . VAL A 1 222 ? -16.426 -8.050 -3.874 1.00 92.56 222 VAL A C 1
ATOM 1624 O O . VAL A 1 222 ? -16.799 -8.954 -3.130 1.00 92.56 222 VAL A O 1
ATOM 1627 N N . SER A 1 223 ? -15.334 -7.328 -3.618 1.00 90.38 223 SER A N 1
ATOM 1628 C CA . SER A 1 223 ? -14.429 -7.584 -2.493 1.00 90.38 223 SER A CA 1
ATOM 1629 C C . SER A 1 223 ? -15.132 -7.452 -1.145 1.00 90.38 223 SER A C 1
ATOM 1631 O O . SER A 1 223 ? -14.966 -8.319 -0.290 1.00 90.38 223 SER A O 1
ATOM 1633 N N . ALA A 1 224 ? -15.981 -6.434 -0.953 1.00 91.25 224 ALA A N 1
ATOM 1634 C CA . ALA A 1 224 ? -16.769 -6.296 0.273 1.00 91.25 224 ALA A CA 1
ATOM 1635 C C . ALA A 1 224 ? -17.747 -7.470 0.474 1.00 91.25 224 ALA A C 1
ATOM 1637 O O . ALA A 1 224 ? -17.900 -7.977 1.590 1.00 91.25 224 ALA A O 1
ATOM 1638 N N . SER A 1 225 ? -18.379 -7.934 -0.608 1.00 90.38 225 SER A N 1
ATOM 1639 C CA . SER A 1 225 ? -19.310 -9.070 -0.584 1.00 90.38 225 SER A CA 1
ATOM 1640 C C . SER A 1 225 ? -18.594 -10.386 -0.270 1.00 90.38 225 SER A C 1
ATOM 1642 O O . SER A 1 225 ? -19.033 -11.146 0.594 1.00 90.38 225 SER A O 1
ATOM 1644 N N . VAL A 1 226 ? -17.454 -10.632 -0.921 1.00 89.50 226 VAL A N 1
ATOM 1645 C CA . VAL A 1 226 ? -16.608 -11.809 -0.684 1.00 89.50 226 VAL A CA 1
ATOM 1646 C C . VAL A 1 226 ? -16.057 -11.795 0.741 1.00 89.50 226 VAL A C 1
ATOM 1648 O O . VAL A 1 226 ? -16.127 -12.814 1.422 1.00 89.50 226 VAL A O 1
ATOM 1651 N N . TYR A 1 227 ? -15.609 -10.643 1.250 1.00 89.38 227 TYR A N 1
ATOM 1652 C CA . TYR A 1 227 ? -15.163 -10.506 2.639 1.00 89.38 227 TYR A CA 1
ATOM 1653 C C . TYR A 1 227 ? -16.255 -10.906 3.643 1.00 89.38 227 TYR A C 1
ATOM 1655 O O . TYR A 1 227 ? -15.994 -11.682 4.562 1.00 89.38 227 TYR A O 1
ATOM 1663 N N . LYS A 1 228 ? -17.499 -10.444 3.445 1.00 90.25 228 LYS A N 1
ATOM 1664 C CA . LYS A 1 228 ? -18.647 -10.847 4.279 1.00 90.25 228 LYS A CA 1
ATOM 1665 C C . LYS A 1 228 ? -18.932 -12.347 4.209 1.00 90.25 228 LYS A C 1
ATOM 1667 O O . LYS A 1 228 ? -19.372 -12.923 5.202 1.00 90.25 228 LYS A O 1
ATOM 1672 N N . LEU A 1 229 ? -18.703 -12.977 3.059 1.00 88.06 229 LEU A N 1
ATOM 1673 C CA . LEU A 1 229 ? -18.852 -14.422 2.913 1.00 88.06 229 LEU A CA 1
ATOM 1674 C C . LEU A 1 229 ? -17.748 -15.171 3.675 1.00 88.06 229 LEU A C 1
ATOM 1676 O O . LEU A 1 229 ? -18.062 -16.083 4.437 1.00 88.06 229 LEU A O 1
ATOM 1680 N N . TYR A 1 230 ? -16.488 -14.737 3.557 1.00 86.81 230 TYR A N 1
ATOM 1681 C CA . TYR A 1 230 ? -15.366 -15.304 4.314 1.00 86.81 230 TYR A CA 1
ATOM 1682 C C . TYR A 1 230 ? -15.600 -15.246 5.821 1.00 86.81 230 TYR A C 1
ATOM 1684 O O . TYR A 1 230 ? -15.472 -16.269 6.484 1.00 86.81 230 TYR A O 1
ATOM 1692 N N . THR A 1 231 ? -15.993 -14.092 6.368 1.00 89.38 231 THR A N 1
ATOM 1693 C CA . THR A 1 231 ? -16.206 -13.948 7.821 1.00 89.38 231 THR A CA 1
ATOM 1694 C C . THR A 1 231 ? -17.448 -14.673 8.336 1.00 89.38 231 THR A C 1
ATOM 1696 O O . THR A 1 231 ? -17.585 -14.871 9.541 1.00 89.38 231 THR A O 1
ATOM 1699 N N . LYS A 1 232 ? -18.362 -15.075 7.445 1.00 87.69 232 LYS A N 1
ATOM 1700 C CA . LYS A 1 232 ? -19.525 -15.900 7.787 1.00 87.69 232 LYS A CA 1
ATOM 1701 C C . LYS A 1 232 ? -19.196 -17.394 7.800 1.00 87.69 232 LYS A C 1
ATOM 1703 O O . LYS A 1 232 ? -19.776 -18.128 8.594 1.00 87.69 232 LYS A O 1
ATOM 1708 N N . VAL A 1 233 ? -18.327 -17.841 6.894 1.00 85.75 233 VAL A N 1
ATOM 1709 C CA . VAL A 1 233 ? -17.973 -19.260 6.718 1.00 85.75 233 VAL A CA 1
ATOM 1710 C C . VAL A 1 233 ? -16.804 -19.662 7.615 1.00 85.75 233 VAL A C 1
ATOM 1712 O O . VAL A 1 233 ? -16.810 -20.754 8.177 1.00 85.75 233 VAL A O 1
ATOM 1715 N N . TYR A 1 234 ? -15.816 -18.784 7.771 1.00 84.56 234 TYR A N 1
ATOM 1716 C CA . TYR A 1 234 ? -14.596 -19.051 8.518 1.00 84.56 234 TYR A CA 1
ATOM 1717 C C . TYR A 1 234 ? -14.476 -18.148 9.742 1.00 84.56 234 TYR A C 1
ATOM 1719 O O . TYR A 1 234 ? -14.807 -16.963 9.710 1.00 84.56 234 TYR A O 1
ATOM 1727 N N . THR A 1 235 ? -13.916 -18.701 10.816 1.00 84.88 235 THR A N 1
ATOM 1728 C CA . THR A 1 235 ? -13.529 -17.922 11.991 1.00 84.88 235 THR A CA 1
ATOM 1729 C C . THR A 1 235 ? -12.256 -17.140 11.683 1.00 84.88 235 THR A C 1
ATOM 1731 O O . THR A 1 235 ? -11.204 -17.730 11.433 1.00 84.88 235 THR A O 1
ATOM 1734 N N . ILE A 1 236 ? -12.353 -15.810 11.711 1.00 86.75 236 ILE A N 1
ATOM 1735 C CA . ILE A 1 236 ? -11.243 -14.887 11.457 1.00 86.75 236 ILE A CA 1
ATOM 1736 C C . ILE A 1 236 ? -11.172 -13.894 12.632 1.00 86.75 236 ILE A C 1
ATOM 1738 O O . ILE A 1 236 ? -12.146 -13.172 12.851 1.00 86.75 236 ILE A O 1
ATOM 1742 N N . PRO A 1 237 ? -10.055 -13.813 13.382 1.00 84.06 237 PRO A N 1
ATOM 1743 C CA . PRO A 1 237 ? -8.828 -14.603 13.242 1.00 84.06 237 PRO A CA 1
ATOM 1744 C C . PRO A 1 237 ? -9.011 -16.062 13.698 1.00 84.06 237 PRO A C 1
ATOM 1746 O O . PRO A 1 237 ? -9.708 -16.336 14.672 1.00 84.06 237 PRO A O 1
ATOM 1749 N N . GLY A 1 238 ? -8.352 -16.998 13.017 1.00 79.00 238 GLY A N 1
ATOM 1750 C CA . GLY A 1 238 ? -8.384 -18.429 13.333 1.00 79.00 238 GLY A CA 1
ATOM 1751 C C . GLY A 1 238 ? -7.110 -19.147 12.883 1.00 79.00 238 GLY A C 1
ATOM 1752 O O . GLY A 1 238 ? -6.179 -18.514 12.393 1.00 79.00 238 GLY A O 1
ATOM 1753 N N . GLY A 1 239 ? -7.058 -20.474 13.042 1.00 77.19 239 GLY A N 1
ATOM 1754 C CA . GLY A 1 239 ? -5.882 -21.272 12.661 1.00 77.19 239 GLY A CA 1
ATOM 1755 C C . GLY A 1 239 ? -5.570 -21.214 11.161 1.00 77.19 239 GLY A C 1
ATOM 1756 O O . GLY A 1 239 ? -4.435 -20.942 10.787 1.00 77.19 239 GLY A O 1
ATOM 1757 N N . LEU A 1 240 ? -6.591 -21.406 10.316 1.00 75.50 240 LEU A N 1
ATOM 1758 C CA . LEU A 1 240 ? -6.476 -21.312 8.852 1.00 75.50 240 LEU A CA 1
ATOM 1759 C C . LEU A 1 240 ? -6.249 -19.870 8.370 1.00 75.50 240 LEU A C 1
ATOM 1761 O O . LEU A 1 240 ? -5.472 -19.642 7.450 1.00 75.50 240 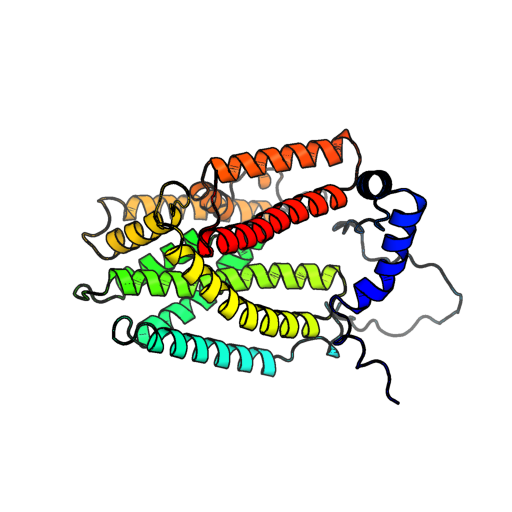LEU A O 1
ATOM 1765 N N . PHE A 1 241 ? -6.914 -18.899 9.002 1.00 79.12 241 PHE A N 1
ATOM 1766 C CA . PHE A 1 241 ? -6.870 -17.486 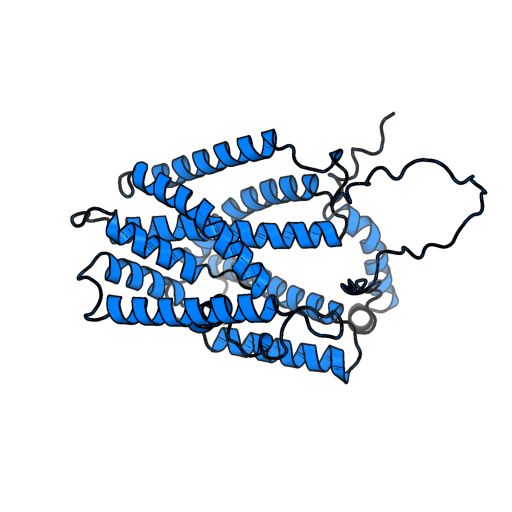8.621 1.00 79.12 241 PHE A CA 1
ATOM 1767 C C . PHE A 1 241 ? -6.288 -16.645 9.753 1.00 79.12 241 PHE A C 1
ATOM 1769 O O . PHE A 1 241 ? -7.006 -16.030 10.550 1.00 79.12 241 PHE A O 1
ATOM 1776 N N . GLN A 1 242 ? -4.960 -16.629 9.823 1.00 78.25 242 GLN A N 1
ATOM 1777 C CA . GLN A 1 242 ? -4.238 -15.759 10.741 1.00 78.25 242 GLN A CA 1
ATOM 1778 C C . GLN A 1 242 ? -4.255 -14.314 10.234 1.00 78.25 242 GLN A C 1
ATOM 1780 O O . GLN A 1 242 ? -4.141 -14.059 9.037 1.00 78.25 242 GLN A O 1
ATOM 1785 N N . VAL A 1 243 ? -4.345 -13.355 11.159 1.00 84.50 243 VAL A N 1
ATOM 1786 C CA . VAL A 1 243 ? -4.356 -11.915 10.838 1.00 84.50 243 VAL A CA 1
ATOM 1787 C C . VAL A 1 243 ? -3.187 -11.197 11.537 1.00 84.50 243 VAL A C 1
ATOM 1789 O O . VAL A 1 243 ? -3.407 -10.268 12.318 1.00 84.50 243 VAL A O 1
ATOM 1792 N N . PRO A 1 244 ? -1.924 -11.622 11.309 1.00 80.75 244 PRO A N 1
ATOM 1793 C CA . PRO A 1 244 ? -0.754 -11.123 12.041 1.00 80.75 244 PRO A CA 1
ATOM 1794 C C . PRO A 1 244 ? -0.579 -9.607 11.894 1.00 80.75 244 PRO A C 1
ATOM 1796 O O . PRO A 1 244 ? -0.365 -8.903 12.879 1.00 80.75 244 PRO A O 1
ATOM 1799 N N . THR A 1 245 ? -0.763 -9.078 10.683 1.00 81.44 245 THR A N 1
ATOM 1800 C CA . THR A 1 245 ? -0.686 -7.635 10.419 1.00 81.44 245 THR A CA 1
ATOM 1801 C C . THR A 1 245 ? -1.767 -6.863 11.177 1.00 81.44 245 THR A C 1
ATOM 1803 O O . THR A 1 245 ? -1.487 -5.794 11.716 1.00 81.44 245 THR A O 1
ATOM 1806 N N . GLY A 1 246 ? -2.973 -7.431 11.304 1.00 86.19 246 GLY A N 1
ATOM 1807 C CA . GLY A 1 246 ? -4.060 -6.838 12.085 1.00 86.19 246 GLY A CA 1
ATOM 1808 C C . GLY A 1 246 ? -3.692 -6.673 13.560 1.00 86.19 246 GLY A C 1
ATOM 1809 O O . GLY A 1 246 ? -3.970 -5.625 14.141 1.00 86.19 246 GLY A O 1
ATOM 1810 N N . TYR A 1 247 ? -2.986 -7.652 14.142 1.00 86.19 247 TYR A N 1
ATOM 1811 C CA . TYR A 1 247 ? -2.459 -7.553 15.506 1.00 86.19 247 TYR A CA 1
ATOM 1812 C C . TYR A 1 247 ? -1.431 -6.432 15.652 1.00 86.19 247 TYR A C 1
ATOM 1814 O O . TYR A 1 247 ? -1.518 -5.630 16.579 1.00 86.19 247 TYR A O 1
ATOM 1822 N N . VAL A 1 248 ? -0.493 -6.319 14.710 1.00 86.06 248 VAL A N 1
ATOM 1823 C CA . VAL A 1 248 ? 0.498 -5.233 14.725 1.00 86.06 248 VAL A CA 1
ATOM 1824 C C . VAL A 1 248 ? -0.191 -3.866 14.681 1.00 86.06 248 VAL A C 1
ATOM 1826 O O . VAL A 1 248 ? 0.199 -2.956 15.412 1.00 86.06 248 VAL A O 1
ATOM 1829 N N . TRP A 1 249 ? -1.245 -3.717 13.878 1.00 88.44 249 TRP A N 1
ATOM 1830 C CA . TRP A 1 249 ? -1.990 -2.463 13.758 1.00 88.44 249 TRP A CA 1
ATOM 1831 C C . TRP A 1 249 ? -2.769 -2.106 15.026 1.00 88.44 249 TRP A C 1
ATOM 1833 O O . TRP A 1 249 ? -2.642 -0.983 15.513 1.00 88.44 249 TRP A O 1
ATOM 1843 N N . ILE A 1 250 ? -3.542 -3.044 15.588 1.00 89.75 250 ILE A N 1
ATOM 1844 C CA . ILE A 1 250 ? -4.316 -2.793 16.817 1.00 89.75 250 ILE A CA 1
ATOM 1845 C C . ILE A 1 250 ? -3.400 -2.563 18.021 1.00 89.75 250 ILE A C 1
ATOM 1847 O O . ILE A 1 250 ? -3.697 -1.705 18.850 1.00 89.75 250 ILE A O 1
ATOM 1851 N N . PHE A 1 251 ? -2.282 -3.288 18.129 1.00 88.81 251 PHE A N 1
ATOM 1852 C CA . PHE A 1 251 ? -1.321 -3.079 19.210 1.00 88.81 251 PHE A CA 1
ATOM 1853 C C . PHE A 1 251 ? -0.606 -1.744 19.076 1.00 88.81 251 PHE A C 1
ATOM 1855 O O . PHE A 1 251 ? -0.465 -1.062 20.085 1.00 88.81 251 PHE A O 1
ATOM 1862 N N . THR A 1 252 ? -0.236 -1.332 17.860 1.00 89.69 252 THR A N 1
ATOM 1863 C CA . THR A 1 252 ? 0.335 0.004 17.648 1.00 89.69 252 THR A CA 1
ATOM 1864 C C . THR A 1 252 ? -0.663 1.074 18.071 1.00 89.69 252 THR A C 1
ATOM 1866 O O . THR A 1 252 ? -0.317 1.898 18.909 1.00 89.69 252 THR A O 1
ATOM 1869 N N . ALA A 1 253 ? -1.913 1.005 17.599 1.00 90.44 253 ALA A N 1
ATOM 1870 C CA . ALA A 1 253 ? -2.959 1.956 17.973 1.00 90.44 253 ALA A CA 1
ATOM 1871 C C . ALA A 1 253 ? -3.147 2.029 19.498 1.00 90.44 253 ALA A C 1
ATOM 1873 O O . ALA A 1 253 ? -3.103 3.109 20.076 1.00 90.44 253 ALA A O 1
ATOM 1874 N N . ARG A 1 254 ? -3.267 0.878 20.175 1.00 89.00 254 ARG A N 1
ATOM 1875 C CA . ARG A 1 254 ? -3.380 0.813 21.644 1.00 89.00 254 ARG A CA 1
ATOM 1876 C C . ARG A 1 254 ? -2.154 1.365 22.364 1.00 89.00 254 ARG A C 1
ATOM 1878 O O . ARG A 1 254 ? -2.312 1.979 23.412 1.00 89.00 254 ARG A O 1
ATOM 1885 N N . LEU A 1 255 ? -0.957 1.128 21.836 1.00 87.81 255 LEU A N 1
ATOM 1886 C CA . LEU A 1 255 ? 0.289 1.596 22.432 1.00 87.81 255 LEU A CA 1
ATOM 1887 C C . LEU A 1 255 ? 0.391 3.122 22.352 1.00 87.81 255 LEU A C 1
ATOM 1889 O O . LEU A 1 255 ? 0.683 3.772 23.351 1.00 87.81 255 LEU A O 1
ATOM 1893 N N . VAL A 1 256 ? 0.104 3.696 21.181 1.00 87.06 256 VAL A N 1
ATOM 1894 C CA . VAL A 1 256 ? 0.265 5.137 20.944 1.00 87.06 256 VAL A CA 1
ATOM 1895 C C . VAL A 1 256 ? -0.869 5.968 21.543 1.00 87.06 256 VAL A C 1
ATOM 1897 O O . VAL A 1 256 ? -0.626 7.098 21.948 1.00 87.06 256 VAL A O 1
ATOM 1900 N N . THR A 1 257 ? -2.089 5.427 21.653 1.00 84.50 257 THR A N 1
ATOM 1901 C CA . THR A 1 257 ? -3.226 6.130 22.280 1.00 84.50 257 THR A CA 1
ATOM 1902 C C . THR A 1 257 ? -3.466 5.746 23.745 1.00 84.50 257 THR A C 1
ATOM 1904 O O . THR A 1 257 ? -4.410 6.246 24.349 1.00 84.50 257 THR A O 1
ATOM 1907 N N . GLY A 1 258 ? -2.710 4.785 24.285 1.00 76.31 258 GLY A N 1
ATOM 1908 C CA . GLY A 1 258 ? -2.916 4.202 25.615 1.00 76.31 258 GLY A CA 1
ATOM 1909 C C . GLY A 1 258 ? -1.994 4.790 26.681 1.00 76.31 258 GLY A C 1
ATOM 1910 O O . GLY A 1 258 ? -1.936 6.000 26.864 1.00 76.31 258 GLY A O 1
ATOM 1911 N N . GLN A 1 259 ? -1.264 3.926 27.398 1.00 65.94 259 GLN A N 1
ATOM 1912 C CA . GLN A 1 259 ? -0.384 4.315 28.517 1.00 65.94 259 GLN A CA 1
ATOM 1913 C C . GLN A 1 259 ? 0.903 5.053 28.090 1.00 65.94 259 GLN A C 1
ATOM 1915 O O . GLN A 1 259 ? 1.747 5.352 28.931 1.00 65.94 259 GLN A O 1
ATOM 1920 N N . GLY A 1 260 ? 1.045 5.367 26.800 1.00 69.00 260 GLY A N 1
ATOM 1921 C CA . GLY A 1 260 ? 2.228 5.999 26.232 1.00 69.00 260 GLY A CA 1
ATOM 1922 C C . GLY A 1 260 ? 3.284 4.996 25.769 1.00 69.00 260 GLY A C 1
ATOM 1923 O O . GLY A 1 260 ? 3.174 3.782 25.955 1.00 69.00 260 GLY A O 1
ATOM 1924 N N . LEU A 1 261 ? 4.313 5.527 25.110 1.00 79.75 261 LEU A N 1
ATOM 1925 C CA . LEU A 1 261 ? 5.442 4.741 24.621 1.00 79.75 261 LEU A CA 1
ATOM 1926 C C . LEU A 1 261 ? 6.385 4.374 25.782 1.00 79.75 261 LEU A C 1
ATOM 1928 O O . LEU A 1 261 ? 6.527 5.166 26.716 1.00 79.75 261 LEU A O 1
ATOM 1932 N N . PRO A 1 262 ? 7.063 3.210 25.724 1.00 84.25 262 PRO A N 1
ATOM 1933 C CA . PRO A 1 262 ? 8.080 2.845 26.702 1.00 84.25 262 PRO A CA 1
ATOM 1934 C C . PRO A 1 262 ? 9.140 3.943 26.921 1.00 84.25 262 PRO A C 1
ATOM 1936 O O . PRO A 1 262 ? 9.425 4.724 26.002 1.00 84.25 262 PRO A O 1
ATOM 1939 N N . PRO A 1 263 ? 9.779 3.986 28.107 1.00 84.00 263 PRO A N 1
ATOM 1940 C CA . PRO A 1 263 ? 10.886 4.901 28.359 1.00 84.00 263 PRO A CA 1
ATOM 1941 C C . PRO A 1 263 ? 11.980 4.743 27.295 1.00 84.00 263 PRO A C 1
ATOM 1943 O O . PRO A 1 263 ? 12.247 3.629 26.843 1.00 84.00 263 PRO A O 1
ATOM 1946 N N . ARG A 1 264 ? 12.633 5.848 26.919 1.00 88.94 264 ARG A N 1
ATOM 1947 C CA . ARG A 1 264 ? 13.711 5.919 25.911 1.00 88.94 264 ARG A CA 1
ATOM 1948 C C . ARG A 1 264 ? 13.323 5.700 24.446 1.00 88.94 264 ARG A C 1
ATOM 1950 O O . ARG A 1 264 ? 14.185 5.783 23.572 1.00 88.94 264 ARG A O 1
ATOM 1957 N N . VAL A 1 265 ? 12.046 5.479 24.129 1.00 88.19 265 VAL A N 1
ATOM 1958 C CA . VAL A 1 265 ? 11.604 5.388 22.725 1.00 88.19 265 VAL A CA 1
ATOM 1959 C C . VAL A 1 265 ? 11.953 6.641 21.908 1.00 88.19 265 VAL A C 1
ATOM 1961 O O . VAL A 1 265 ? 12.447 6.468 20.794 1.00 88.19 265 VAL A O 1
ATOM 1964 N N . PRO A 1 266 ? 11.783 7.881 22.414 1.00 86.25 266 PRO A N 1
ATOM 1965 C CA . PRO A 1 266 ? 12.178 9.076 21.666 1.00 86.25 266 PRO A CA 1
ATOM 1966 C C . PRO A 1 266 ? 13.681 9.132 21.367 1.00 86.25 266 PRO A C 1
ATOM 1968 O O . PRO A 1 266 ? 14.069 9.511 20.266 1.00 86.25 266 PRO A O 1
ATOM 1971 N N . GLU A 1 267 ? 14.527 8.711 22.311 1.00 92.25 267 GLU A N 1
ATOM 1972 C CA . GLU A 1 267 ? 15.985 8.678 22.136 1.00 92.25 267 GLU A CA 1
ATOM 1973 C C . GLU A 1 267 ? 16.391 7.640 21.086 1.00 92.25 267 GLU A C 1
ATOM 1975 O O . GLU A 1 267 ? 17.187 7.936 20.197 1.00 92.25 267 GLU A O 1
ATOM 1980 N N . TYR A 1 268 ? 15.797 6.442 21.140 1.00 91.56 268 TYR A N 1
ATOM 1981 C CA . TYR A 1 268 ? 16.031 5.398 20.144 1.00 91.56 268 TYR A CA 1
ATOM 1982 C C . TYR A 1 268 ? 15.544 5.820 18.753 1.00 91.56 268 TYR A C 1
ATOM 1984 O O . TYR A 1 268 ? 16.266 5.663 17.769 1.00 91.56 268 TYR A O 1
ATOM 1992 N N . ALA A 1 269 ? 14.342 6.399 18.664 1.00 89.19 269 ALA A N 1
ATOM 1993 C CA . ALA A 1 269 ? 13.783 6.901 17.413 1.00 89.19 269 ALA A CA 1
ATOM 1994 C C . ALA A 1 269 ? 14.635 8.039 16.831 1.00 89.19 269 ALA A C 1
ATOM 1996 O O . ALA A 1 269 ? 14.900 8.046 15.631 1.00 89.19 269 ALA A O 1
ATOM 1997 N N . GLY A 1 270 ? 15.112 8.960 17.673 1.00 92.44 270 GLY A N 1
ATOM 1998 C CA . GLY A 1 270 ? 16.012 10.041 17.274 1.00 92.44 270 GLY A CA 1
ATOM 1999 C C . GLY A 1 270 ? 17.364 9.527 16.778 1.00 92.44 270 GLY A C 1
ATOM 2000 O O . GLY A 1 270 ? 17.828 9.948 15.720 1.00 92.44 270 GLY A O 1
ATOM 2001 N N . ALA A 1 271 ? 17.966 8.566 17.485 1.00 94.00 271 ALA A N 1
ATOM 2002 C CA . ALA A 1 271 ? 19.213 7.931 17.064 1.00 94.00 271 ALA A CA 1
ATOM 2003 C C . ALA A 1 271 ? 19.050 7.189 15.729 1.00 94.00 271 ALA A C 1
ATOM 2005 O O . ALA A 1 271 ? 19.863 7.365 14.823 1.00 94.00 271 ALA A O 1
ATOM 2006 N N . ALA A 1 272 ? 17.974 6.411 15.569 1.00 91.25 272 ALA A N 1
ATOM 2007 C CA . ALA A 1 272 ? 17.668 5.729 14.316 1.00 91.25 272 ALA A CA 1
ATOM 2008 C C . ALA A 1 272 ? 17.448 6.730 13.170 1.00 91.25 272 ALA A C 1
ATOM 2010 O O . ALA A 1 272 ? 18.034 6.571 12.099 1.00 91.25 272 ALA A O 1
ATOM 2011 N N . ALA A 1 273 ? 16.668 7.792 13.400 1.00 90.62 273 ALA A N 1
ATOM 2012 C CA . ALA A 1 273 ? 16.439 8.846 12.415 1.00 90.62 273 ALA A CA 1
ATOM 2013 C C . ALA A 1 273 ? 17.752 9.507 11.975 1.00 90.62 273 ALA A C 1
ATOM 2015 O O . ALA A 1 273 ? 17.969 9.684 10.778 1.00 90.62 273 ALA A O 1
ATOM 2016 N N . LEU A 1 274 ? 18.657 9.803 12.914 1.00 94.50 274 LEU A N 1
ATOM 2017 C CA . LEU A 1 274 ? 19.967 10.378 12.614 1.00 94.50 274 LEU A CA 1
ATOM 2018 C C . LEU A 1 274 ? 20.841 9.421 11.793 1.00 94.50 274 LEU A C 1
ATOM 2020 O O . LEU A 1 274 ? 21.419 9.835 10.790 1.00 94.50 274 LEU A O 1
ATOM 2024 N N . ILE A 1 275 ? 20.913 8.144 12.180 1.00 93.94 275 ILE A N 1
ATOM 2025 C CA . ILE A 1 275 ? 21.687 7.126 11.455 1.00 93.94 275 ILE A CA 1
ATOM 2026 C C . ILE A 1 275 ? 21.181 7.003 10.015 1.00 93.94 275 ILE A C 1
ATOM 2028 O O . ILE A 1 275 ? 21.968 7.093 9.075 1.00 93.94 275 ILE A O 1
ATOM 2032 N N . PHE A 1 276 ? 19.871 6.850 9.810 1.00 91.19 276 PHE A N 1
ATOM 2033 C CA . PHE A 1 276 ? 19.317 6.700 8.463 1.00 91.19 276 PHE A CA 1
ATOM 2034 C C . PHE A 1 276 ? 19.364 7.995 7.645 1.00 91.19 276 PHE A C 1
ATOM 2036 O O . PHE A 1 276 ? 19.537 7.925 6.425 1.00 91.19 276 PHE A O 1
ATOM 2043 N N . ALA A 1 277 ? 19.287 9.167 8.281 1.00 91.94 277 ALA A N 1
ATOM 2044 C CA . ALA A 1 277 ? 19.531 10.445 7.618 1.00 91.94 277 ALA A CA 1
ATOM 2045 C C . ALA A 1 277 ? 20.985 10.549 7.130 1.00 91.94 277 ALA A C 1
ATOM 2047 O O . ALA A 1 277 ? 21.212 10.894 5.973 1.00 91.94 277 ALA A O 1
ATOM 2048 N N . MET A 1 278 ? 21.958 10.166 7.964 1.00 94.12 278 MET A N 1
ATOM 2049 C CA . MET A 1 278 ? 23.382 10.126 7.609 1.00 94.12 278 MET A CA 1
ATOM 2050 C C . MET A 1 278 ? 23.661 9.139 6.471 1.00 94.12 278 MET A C 1
ATOM 2052 O O . MET A 1 278 ? 24.336 9.492 5.507 1.00 94.12 278 MET A O 1
ATOM 2056 N N . LEU A 1 279 ? 23.105 7.925 6.530 1.00 92.88 279 LEU A N 1
ATOM 2057 C CA . LEU A 1 279 ? 23.243 6.929 5.458 1.00 92.88 279 LEU A CA 1
ATOM 2058 C C . LEU A 1 279 ? 22.619 7.417 4.145 1.00 92.88 279 LEU A C 1
ATOM 2060 O O . LEU A 1 279 ? 23.187 7.218 3.073 1.00 92.88 279 LEU A O 1
ATOM 2064 N N . THR A 1 280 ? 21.474 8.097 4.216 1.00 90.25 280 THR A N 1
ATOM 2065 C CA . THR A 1 280 ? 20.824 8.680 3.036 1.00 90.25 280 THR A CA 1
ATOM 2066 C C . THR A 1 280 ? 21.654 9.824 2.458 1.00 90.25 280 THR A C 1
ATOM 2068 O O . THR A 1 280 ? 21.891 9.845 1.252 1.00 90.25 280 THR A O 1
ATOM 2071 N N . ALA A 1 281 ? 22.162 10.730 3.298 1.00 91.38 281 ALA A N 1
ATOM 2072 C CA . ALA A 1 281 ? 23.062 11.802 2.877 1.00 91.38 281 ALA A CA 1
ATOM 2073 C C . ALA A 1 281 ? 24.339 11.243 2.232 1.00 91.38 281 ALA A C 1
ATOM 2075 O O . ALA A 1 281 ? 24.765 11.734 1.189 1.00 91.38 281 ALA A O 1
ATOM 2076 N N . LEU A 1 282 ? 24.896 10.165 2.792 1.00 91.94 282 LEU A N 1
ATOM 2077 C CA . LEU A 1 282 ? 26.043 9.464 2.228 1.00 91.94 282 LEU A CA 1
ATOM 2078 C C . LEU A 1 282 ? 25.719 8.867 0.850 1.00 91.94 282 LEU A C 1
ATOM 2080 O O . LEU A 1 282 ? 26.495 9.053 -0.081 1.00 91.94 282 LEU A O 1
ATOM 2084 N N . ARG A 1 283 ? 24.560 8.218 0.667 1.00 89.81 283 ARG A N 1
ATOM 2085 C CA . ARG A 1 283 ? 24.126 7.720 -0.656 1.00 89.81 283 ARG A CA 1
ATOM 2086 C C . ARG A 1 283 ? 23.937 8.851 -1.665 1.00 89.81 283 ARG A C 1
ATOM 2088 O O . ARG A 1 283 ? 24.358 8.707 -2.808 1.00 89.81 283 ARG A O 1
ATOM 2095 N N . ILE A 1 284 ? 23.336 9.971 -1.255 1.00 88.94 284 ILE A N 1
ATOM 2096 C CA . ILE A 1 284 ? 23.158 11.155 -2.112 1.00 88.94 284 ILE A CA 1
ATOM 2097 C C . ILE A 1 284 ? 24.521 11.705 -2.538 1.00 88.94 284 ILE A C 1
ATOM 2099 O O . ILE A 1 284 ? 24.748 11.924 -3.726 1.00 88.94 284 ILE A O 1
ATOM 2103 N N . TYR A 1 285 ? 25.442 11.869 -1.588 1.00 90.50 285 TYR A N 1
ATOM 2104 C CA . TYR A 1 285 ? 26.802 12.318 -1.862 1.00 90.50 285 TYR A CA 1
ATOM 2105 C C . TYR A 1 285 ? 27.518 11.370 -2.827 1.00 90.50 285 TYR A C 1
ATOM 2107 O O . TYR A 1 285 ? 28.028 11.810 -3.853 1.00 90.50 285 TYR A O 1
ATOM 2115 N N . GLY A 1 286 ? 27.481 10.064 -2.557 1.00 89.00 286 GLY A N 1
ATOM 2116 C CA . GLY A 1 286 ? 28.100 9.057 -3.411 1.00 89.00 286 GLY A CA 1
ATOM 2117 C C . GLY A 1 286 ? 27.531 9.037 -4.825 1.00 89.00 286 GLY A C 1
ATOM 2118 O O . GLY A 1 286 ? 28.298 8.942 -5.776 1.00 89.00 286 GLY A O 1
ATOM 2119 N N . ASN A 1 287 ? 26.214 9.196 -4.984 1.00 86.69 287 ASN A N 1
ATOM 2120 C CA . ASN A 1 287 ? 25.558 9.304 -6.293 1.00 86.69 287 ASN A CA 1
ATOM 2121 C C . ASN A 1 287 ? 25.883 10.610 -7.033 1.00 86.69 287 ASN A C 1
ATOM 2123 O O . ASN A 1 287 ? 25.823 10.651 -8.260 1.00 86.69 287 ASN A O 1
ATOM 2127 N N . SER A 1 288 ? 26.233 11.669 -6.301 1.00 86.69 288 SER A N 1
ATOM 2128 C CA . SER A 1 288 ? 26.657 12.946 -6.876 1.00 86.69 288 SER A CA 1
ATOM 2129 C C . SER A 1 288 ? 28.111 12.936 -7.361 1.00 86.69 288 SER A C 1
ATOM 2131 O O . SER A 1 288 ? 28.499 13.843 -8.102 1.00 86.69 288 SER A O 1
ATOM 2133 N N . ILE A 1 289 ? 28.926 11.957 -6.952 1.00 86.44 289 ILE A N 1
ATOM 2134 C CA . ILE A 1 289 ? 30.309 11.833 -7.419 1.00 86.44 289 ILE A CA 1
ATOM 2135 C C . ILE A 1 289 ? 30.299 11.430 -8.893 1.00 86.44 289 ILE A C 1
ATOM 2137 O O . ILE A 1 289 ? 29.618 10.486 -9.303 1.00 86.44 289 ILE A O 1
ATOM 2141 N N . ARG A 1 290 ? 31.077 12.161 -9.691 1.00 82.38 290 ARG A N 1
ATOM 2142 C CA . ARG A 1 290 ? 31.302 11.859 -11.100 1.00 82.38 290 ARG A CA 1
ATOM 2143 C C . ARG A 1 290 ? 32.659 11.191 -11.237 1.00 82.38 290 ARG A C 1
ATOM 2145 O O . ARG A 1 290 ? 33.674 11.772 -10.858 1.00 82.38 290 ARG A O 1
ATOM 2152 N N . ASN A 1 291 ? 32.653 9.964 -11.733 1.00 82.19 291 ASN A N 1
ATOM 2153 C CA . ASN A 1 291 ? 33.871 9.196 -11.913 1.00 82.19 291 ASN A CA 1
ATOM 2154 C C . ASN A 1 291 ? 34.646 9.710 -13.145 1.00 82.19 291 ASN A C 1
ATOM 2156 O O . ASN A 1 291 ? 34.050 10.322 -14.041 1.00 82.19 291 ASN A O 1
ATOM 2160 N N . PRO A 1 292 ? 35.969 9.467 -13.219 1.00 76.69 292 PRO A N 1
ATOM 2161 C CA . PRO A 1 292 ? 36.800 9.887 -14.352 1.00 76.69 292 PRO A CA 1
ATOM 2162 C C . PRO A 1 292 ? 36.372 9.287 -15.701 1.00 76.69 292 PRO A C 1
ATOM 2164 O O . PRO A 1 292 ? 36.659 9.859 -16.746 1.00 76.69 292 PRO A O 1
ATOM 2167 N N . ASP A 1 293 ? 35.670 8.153 -15.675 1.00 79.06 293 ASP A N 1
ATOM 2168 C CA . ASP A 1 293 ? 35.110 7.449 -16.836 1.00 79.06 293 ASP A CA 1
ATOM 2169 C C . ASP A 1 293 ? 33.781 8.054 -17.343 1.00 79.06 293 ASP A C 1
ATOM 2171 O O . ASP A 1 293 ? 33.183 7.549 -18.290 1.00 79.06 293 ASP A O 1
ATOM 2175 N N . GLY A 1 294 ? 33.301 9.135 -16.716 1.00 76.88 294 GLY A N 1
ATOM 2176 C CA . GLY A 1 294 ? 32.032 9.784 -17.043 1.00 76.88 294 GLY A CA 1
ATOM 2177 C C . GLY A 1 294 ? 30.801 9.130 -16.410 1.00 76.88 294 GLY A C 1
ATOM 2178 O O . GLY A 1 294 ? 29.712 9.707 -16.503 1.00 76.88 294 GLY A O 1
ATOM 2179 N N . SER A 1 295 ? 30.954 7.991 -15.725 1.00 77.19 295 SER A N 1
ATOM 2180 C CA . SER A 1 295 ? 29.874 7.347 -14.980 1.00 77.19 295 SER A CA 1
ATOM 2181 C C . SER A 1 295 ? 29.494 8.165 -13.738 1.00 77.19 295 SER A C 1
ATOM 2183 O O . SER A 1 295 ? 30.307 8.875 -13.134 1.00 77.19 295 SER A O 1
ATOM 2185 N N . LYS A 1 296 ? 28.208 8.116 -13.380 1.00 77.19 296 LYS A N 1
ATOM 2186 C CA . LYS A 1 296 ? 27.673 8.762 -12.176 1.00 77.19 296 LYS A CA 1
ATOM 2187 C C . LYS A 1 296 ? 27.563 7.730 -11.058 1.00 77.19 296 LYS A C 1
ATOM 2189 O O . LYS A 1 296 ? 26.994 6.664 -11.274 1.00 77.19 296 LYS A O 1
ATOM 2194 N N . GLY A 1 297 ? 28.041 8.090 -9.871 1.00 82.88 297 GLY A N 1
ATOM 2195 C CA . GLY A 1 297 ? 27.902 7.295 -8.657 1.00 82.88 297 GLY A CA 1
ATOM 2196 C C . GLY A 1 297 ? 29.171 6.551 -8.251 1.00 82.88 297 GLY A C 1
ATOM 2197 O O . GLY A 1 297 ? 29.812 5.873 -9.051 1.00 82.88 297 GLY A O 1
ATOM 2198 N N . ALA A 1 298 ? 29.536 6.661 -6.977 1.00 85.31 298 ALA A N 1
ATOM 2199 C CA . ALA A 1 298 ? 30.669 5.940 -6.417 1.00 85.31 298 ALA A CA 1
ATOM 2200 C C . ALA A 1 298 ? 30.382 4.433 -6.280 1.00 85.31 298 ALA A C 1
ATOM 2202 O O . ALA A 1 298 ? 29.275 4.021 -5.932 1.00 85.31 298 ALA A O 1
ATOM 2203 N N . TRP A 1 299 ? 31.418 3.609 -6.466 1.00 85.62 299 TRP A N 1
ATOM 2204 C CA . TRP A 1 299 ? 31.333 2.140 -6.416 1.00 85.62 299 TRP A CA 1
ATOM 2205 C C . TRP A 1 299 ? 30.787 1.583 -5.090 1.00 85.62 299 TRP A C 1
ATOM 2207 O O . TRP A 1 299 ? 30.262 0.473 -5.058 1.00 85.62 299 TRP A O 1
ATOM 2217 N N . TRP A 1 300 ? 30.912 2.337 -3.992 1.00 86.38 300 TRP A N 1
ATOM 2218 C CA . TRP A 1 300 ? 30.469 1.927 -2.660 1.00 86.38 300 TRP A CA 1
ATOM 2219 C C . TRP A 1 300 ? 28.982 2.209 -2.394 1.00 86.38 300 TRP A C 1
ATOM 2221 O O . TRP A 1 300 ? 28.425 1.663 -1.442 1.00 86.38 300 TRP A O 1
ATOM 2231 N N . VAL A 1 301 ? 28.310 3.030 -3.214 1.00 87.38 301 VAL A N 1
ATOM 2232 C CA . VAL A 1 301 ? 26.894 3.395 -3.007 1.00 87.38 301 VAL A CA 1
ATOM 2233 C C . VAL A 1 301 ? 25.957 2.181 -2.923 1.00 87.38 301 VAL A C 1
ATOM 2235 O O . VAL A 1 301 ? 25.093 2.188 -2.042 1.00 87.38 301 VAL A O 1
ATOM 2238 N N . PRO A 1 302 ? 26.109 1.126 -3.752 1.00 84.75 302 PRO A N 1
ATOM 2239 C CA . PRO A 1 302 ? 25.276 -0.075 -3.661 1.00 84.75 302 PRO A CA 1
ATOM 2240 C C . PRO A 1 302 ? 25.393 -0.826 -2.326 1.00 84.75 302 PRO A C 1
ATOM 2242 O O . PRO A 1 302 ? 24.477 -1.558 -1.963 1.00 84.75 302 PRO A O 1
ATOM 2245 N N . TYR A 1 303 ? 26.491 -0.642 -1.585 1.00 86.19 303 TYR A N 1
ATOM 2246 C CA . TYR A 1 303 ? 26.727 -1.305 -0.298 1.00 86.19 303 TYR A CA 1
ATOM 2247 C C . TYR A 1 303 ? 26.168 -0.524 0.894 1.00 86.19 303 TYR A C 1
ATOM 2249 O O . TYR A 1 303 ? 26.048 -1.077 1.987 1.00 86.19 303 TYR A O 1
ATOM 2257 N N . VAL A 1 304 ? 25.820 0.752 0.710 1.00 88.69 304 VAL A N 1
ATOM 2258 C CA . VAL A 1 304 ? 25.205 1.557 1.766 1.00 88.69 304 VAL A CA 1
ATOM 2259 C C . VAL A 1 304 ? 23.707 1.243 1.803 1.00 88.69 304 VAL A C 1
ATOM 2261 O O . VAL A 1 304 ? 23.005 1.510 0.821 1.00 88.69 304 VAL A O 1
ATOM 2264 N N . PRO A 1 305 ? 23.184 0.696 2.914 1.00 84.62 305 PRO A N 1
ATOM 2265 C CA . PRO A 1 305 ? 21.799 0.264 2.975 1.00 84.62 305 PRO A CA 1
ATOM 2266 C C . PRO A 1 305 ? 20.852 1.459 2.833 1.00 84.62 305 PRO A C 1
ATOM 2268 O O . PRO A 1 305 ? 20.973 2.469 3.530 1.00 84.62 305 PRO A O 1
ATOM 2271 N N . GLY A 1 306 ? 19.888 1.344 1.920 1.00 83.81 306 GLY A N 1
ATOM 2272 C CA . GLY A 1 306 ? 18.832 2.340 1.769 1.00 83.81 306 GLY A CA 1
ATOM 2273 C C . GLY A 1 306 ? 17.863 2.296 2.947 1.00 83.81 306 GLY A C 1
ATOM 2274 O O . GLY A 1 306 ? 17.403 1.219 3.322 1.00 83.81 306 GLY A O 1
ATOM 2275 N N . GLY A 1 307 ? 17.511 3.459 3.505 1.00 83.44 307 GLY A N 1
ATOM 2276 C CA . GLY A 1 307 ? 16.582 3.534 4.639 1.00 83.44 307 GLY A CA 1
ATOM 2277 C C . GLY A 1 307 ? 15.223 2.894 4.340 1.00 83.44 307 GLY A C 1
ATOM 2278 O O . GLY A 1 307 ? 14.701 2.153 5.168 1.00 83.44 307 GLY A O 1
ATOM 2279 N N . ILE A 1 308 ? 14.698 3.098 3.126 1.00 81.88 308 ILE A N 1
ATOM 2280 C CA . ILE A 1 308 ? 13.448 2.476 2.671 1.00 81.88 308 ILE A CA 1
ATOM 2281 C C . ILE A 1 308 ? 13.577 0.948 2.642 1.00 81.88 308 ILE A C 1
ATOM 2283 O O . ILE A 1 308 ? 12.744 0.257 3.220 1.00 81.88 308 ILE A O 1
ATOM 2287 N N . ALA A 1 309 ? 14.633 0.417 2.018 1.00 82.38 309 ALA A N 1
ATOM 2288 C CA . ALA A 1 309 ? 14.847 -1.025 1.904 1.00 82.38 309 ALA A CA 1
ATOM 2289 C C . ALA A 1 309 ? 14.989 -1.702 3.276 1.00 82.38 309 ALA A C 1
ATOM 2291 O O . ALA A 1 309 ? 14.388 -2.750 3.513 1.00 82.38 309 ALA A O 1
ATOM 2292 N N . VAL A 1 310 ? 15.728 -1.082 4.205 1.00 85.94 310 VAL A N 1
ATOM 2293 C CA . VAL A 1 310 ? 15.862 -1.593 5.577 1.00 85.94 310 VAL A CA 1
ATOM 2294 C C . VAL A 1 310 ? 14.522 -1.561 6.307 1.00 85.94 310 VAL A C 1
ATOM 2296 O O . VAL A 1 310 ? 14.131 -2.569 6.892 1.00 85.94 310 VAL A O 1
ATOM 2299 N N . ALA A 1 311 ? 13.792 -0.444 6.238 1.00 81.75 311 ALA A N 1
ATOM 2300 C CA . ALA A 1 311 ? 12.492 -0.315 6.888 1.00 81.75 311 ALA A CA 1
ATOM 2301 C C . ALA A 1 311 ? 11.494 -1.360 6.369 1.00 81.75 311 ALA A C 1
ATOM 2303 O O . ALA A 1 311 ? 10.859 -2.054 7.160 1.00 81.75 311 ALA A O 1
ATOM 2304 N N . VAL A 1 312 ? 11.400 -1.529 5.048 1.00 78.38 312 VAL A N 1
ATOM 2305 C CA . VAL A 1 312 ? 10.564 -2.557 4.414 1.00 78.38 312 VAL A CA 1
ATOM 2306 C C . VAL A 1 312 ? 10.968 -3.960 4.880 1.00 78.38 312 VAL A C 1
ATOM 2308 O O . VAL A 1 312 ? 10.107 -4.755 5.260 1.00 78.38 312 VAL A O 1
ATOM 2311 N N . GLY A 1 313 ? 12.271 -4.253 4.911 1.00 80.00 313 GLY A N 1
ATOM 2312 C CA . GLY A 1 313 ? 12.801 -5.537 5.366 1.00 80.00 313 GLY A CA 1
ATOM 2313 C C . GLY A 1 313 ? 12.437 -5.870 6.816 1.00 80.00 313 GLY A C 1
ATOM 2314 O O . GLY A 1 313 ? 12.079 -7.009 7.099 1.00 80.00 313 GLY A O 1
ATOM 2315 N N . MET A 1 314 ? 12.452 -4.882 7.718 1.00 80.62 314 MET A N 1
ATOM 2316 C CA . MET A 1 314 ? 12.090 -5.071 9.131 1.00 80.62 314 MET A CA 1
ATOM 2317 C C . MET A 1 314 ? 10.623 -5.470 9.342 1.00 80.62 314 MET A C 1
ATOM 2319 O O . MET A 1 314 ? 10.300 -6.082 10.359 1.00 80.62 314 MET A O 1
ATOM 2323 N N . TYR A 1 315 ? 9.728 -5.112 8.416 1.00 71.94 315 TYR A N 1
ATOM 2324 C CA . TYR A 1 315 ? 8.299 -5.413 8.537 1.00 71.94 315 TYR A CA 1
ATOM 2325 C C . TYR A 1 315 ? 7.890 -6.734 7.887 1.00 71.94 315 TYR A C 1
ATOM 2327 O O . TYR A 1 315 ? 6.822 -7.260 8.210 1.00 71.94 315 TYR A O 1
ATOM 2335 N N . ASN A 1 316 ? 8.706 -7.269 6.982 1.00 74.75 316 ASN A N 1
ATOM 2336 C CA . ASN A 1 316 ? 8.383 -8.494 6.269 1.00 74.75 316 ASN A CA 1
ATOM 2337 C C . ASN A 1 316 ? 8.634 -9.724 7.142 1.00 74.75 316 ASN A C 1
ATOM 2339 O O . ASN A 1 316 ? 9.681 -9.873 7.772 1.00 74.75 316 ASN A O 1
ATOM 2343 N N . THR A 1 317 ? 7.675 -10.647 7.148 1.00 76.50 317 THR A N 1
ATOM 2344 C CA . THR A 1 317 ? 7.846 -11.922 7.842 1.00 76.50 317 THR A CA 1
ATOM 2345 C C . THR A 1 317 ? 8.901 -12.780 7.137 1.00 76.50 317 THR A C 1
ATOM 2347 O O . THR A 1 317 ? 9.012 -12.738 5.906 1.00 76.50 317 THR A O 1
ATOM 2350 N N . PRO A 1 318 ? 9.643 -13.628 7.876 1.00 81.81 318 PRO A N 1
ATOM 2351 C CA . PRO A 1 318 ? 10.613 -14.532 7.266 1.00 81.81 318 PRO A CA 1
ATOM 2352 C C . PRO A 1 318 ? 10.010 -15.415 6.171 1.00 81.81 318 PRO A C 1
ATOM 2354 O O . PRO A 1 318 ? 10.650 -15.625 5.150 1.00 81.81 318 PRO A O 1
ATOM 2357 N N . SER A 1 319 ? 8.765 -15.880 6.332 1.00 80.56 319 SER A N 1
ATOM 2358 C CA . SER A 1 319 ? 8.078 -16.688 5.316 1.00 80.56 319 SER A CA 1
ATOM 2359 C C . SER A 1 319 ? 7.948 -15.965 3.973 1.00 80.56 319 SER A C 1
ATOM 2361 O O . SER A 1 319 ? 8.224 -16.553 2.929 1.00 80.56 319 SER A O 1
ATOM 2363 N N . PHE A 1 320 ? 7.590 -14.681 3.999 1.00 77.94 320 PHE A N 1
ATOM 2364 C CA . PHE A 1 320 ? 7.443 -13.860 2.803 1.00 77.94 320 PHE A CA 1
ATOM 2365 C C . PHE A 1 320 ? 8.791 -13.585 2.128 1.00 77.94 320 PHE A C 1
ATOM 2367 O O . PHE A 1 320 ? 8.932 -13.738 0.914 1.00 77.94 320 PHE A O 1
ATOM 2374 N N . THR A 1 321 ? 9.804 -13.244 2.926 1.00 83.75 321 THR A N 1
ATOM 2375 C CA . THR A 1 321 ? 11.162 -12.989 2.432 1.00 83.75 321 THR A CA 1
ATOM 2376 C C . THR A 1 321 ? 11.793 -14.251 1.848 1.00 83.75 321 THR A C 1
ATOM 2378 O O . THR A 1 321 ? 12.310 -14.214 0.737 1.00 83.75 321 THR A O 1
ATOM 2381 N N . LEU A 1 322 ? 11.711 -15.389 2.544 1.00 89.19 322 LEU A N 1
ATOM 2382 C CA . LEU A 1 322 ? 12.296 -16.654 2.091 1.00 89.19 322 LEU A CA 1
ATOM 2383 C C . LEU A 1 322 ? 11.642 -17.162 0.803 1.00 89.19 322 LEU A C 1
ATOM 2385 O O . LEU A 1 322 ? 12.354 -17.608 -0.095 1.00 89.19 322 LEU A O 1
ATOM 2389 N N . ALA A 1 323 ? 10.315 -17.050 0.678 1.00 87.31 323 ALA A N 1
ATOM 2390 C CA . ALA A 1 323 ? 9.607 -17.432 -0.542 1.00 87.31 323 ALA A CA 1
ATOM 2391 C C . ALA A 1 323 ? 10.055 -16.590 -1.749 1.00 87.31 323 ALA A C 1
ATOM 2393 O O . ALA A 1 323 ? 10.344 -17.139 -2.813 1.00 87.31 323 ALA A O 1
ATOM 2394 N N . ARG A 1 324 ? 10.191 -15.267 -1.577 1.00 87.00 324 ARG A N 1
ATOM 2395 C CA . ARG A 1 324 ? 10.706 -14.376 -2.628 1.00 87.00 324 ARG A CA 1
ATOM 2396 C C . ARG A 1 324 ? 12.161 -14.656 -2.972 1.00 87.00 324 ARG A C 1
ATOM 2398 O O . ARG A 1 324 ? 12.491 -14.699 -4.151 1.00 87.00 324 ARG A O 1
ATOM 2405 N N . THR A 1 325 ? 13.011 -14.901 -1.978 1.00 90.31 325 THR A N 1
ATOM 2406 C CA . THR A 1 325 ? 14.409 -15.286 -2.209 1.00 90.31 325 THR A CA 1
ATOM 2407 C C . THR A 1 325 ? 14.491 -16.583 -3.007 1.00 90.31 325 THR A C 1
ATOM 2409 O O . THR A 1 325 ? 15.232 -16.646 -3.982 1.00 90.31 325 THR A O 1
ATOM 2412 N N . ALA A 1 326 ? 13.697 -17.600 -2.658 1.00 91.56 326 ALA A N 1
ATOM 2413 C CA . ALA A 1 326 ? 13.645 -18.850 -3.412 1.00 91.56 326 ALA A CA 1
ATOM 2414 C C . ALA A 1 326 ? 13.183 -18.621 -4.863 1.00 91.56 326 ALA A C 1
ATOM 2416 O O . ALA A 1 326 ? 13.821 -19.114 -5.793 1.00 91.56 326 ALA A O 1
ATOM 2417 N N . GLY A 1 327 ? 12.132 -17.818 -5.066 1.00 89.25 327 GLY A N 1
ATOM 2418 C CA . GLY A 1 327 ? 11.670 -17.413 -6.397 1.00 89.25 327 GLY A CA 1
ATOM 2419 C C . GLY A 1 327 ? 12.742 -16.668 -7.200 1.00 89.25 327 GLY A C 1
ATOM 2420 O O . GLY A 1 327 ? 12.966 -16.983 -8.365 1.00 89.25 327 GLY A O 1
ATOM 2421 N N . GLY A 1 328 ? 13.467 -15.744 -6.567 1.00 89.06 328 GLY A N 1
ATOM 2422 C CA . GLY A 1 328 ? 14.570 -15.001 -7.177 1.00 89.06 328 GLY A CA 1
ATOM 2423 C C . GLY A 1 328 ? 15.763 -15.885 -7.544 1.00 89.06 328 GLY A C 1
ATOM 2424 O O . GLY A 1 328 ? 16.330 -15.726 -8.620 1.00 89.06 328 GLY A O 1
ATOM 2425 N N . VAL A 1 329 ? 16.115 -16.866 -6.707 1.00 92.50 329 VAL A N 1
ATOM 2426 C CA . VAL A 1 329 ? 17.162 -17.858 -7.017 1.00 92.50 329 VAL A CA 1
ATOM 2427 C C . VAL A 1 329 ? 16.749 -18.738 -8.199 1.00 92.50 329 VAL A C 1
ATOM 2429 O O . VAL A 1 329 ? 17.567 -18.997 -9.083 1.00 92.50 329 VAL A O 1
ATOM 2432 N N . LEU A 1 330 ? 15.481 -19.161 -8.258 1.00 89.75 330 LEU A N 1
ATOM 2433 C CA . LEU A 1 330 ? 14.936 -19.907 -9.396 1.00 89.75 330 LEU A CA 1
ATOM 2434 C C . LEU A 1 330 ? 14.953 -19.072 -10.683 1.00 89.75 330 LEU A C 1
ATOM 2436 O O . LEU A 1 330 ? 15.367 -19.573 -11.731 1.00 89.75 330 LEU A O 1
ATOM 2440 N N . ALA A 1 331 ? 14.563 -17.799 -10.603 1.00 88.06 331 ALA A N 1
ATOM 2441 C CA . ALA A 1 331 ? 14.626 -16.863 -11.722 1.00 88.06 331 ALA A CA 1
ATOM 2442 C C . ALA A 1 331 ? 16.069 -16.650 -12.196 1.00 88.06 331 ALA A C 1
ATOM 2444 O O . ALA A 1 331 ? 16.356 -16.783 -13.386 1.00 88.06 331 ALA A O 1
ATOM 2445 N N . TRP A 1 332 ? 17.000 -16.420 -11.268 1.00 88.19 332 TRP A N 1
ATOM 2446 C CA . TRP A 1 332 ? 18.422 -16.275 -11.566 1.00 88.19 332 TRP A CA 1
ATOM 2447 C C . TRP A 1 332 ? 18.985 -17.520 -12.255 1.00 88.19 332 TRP A C 1
ATOM 2449 O O . TRP A 1 332 ? 19.626 -17.407 -13.297 1.00 88.19 332 TRP A O 1
ATOM 2459 N N . TYR A 1 333 ? 18.691 -18.713 -11.735 1.00 90.88 333 TYR A N 1
ATOM 2460 C CA . TYR A 1 333 ? 19.072 -19.982 -12.354 1.00 90.88 333 TYR A CA 1
ATOM 2461 C C . TYR A 1 333 ? 18.541 -20.099 -13.793 1.00 90.88 333 TYR A C 1
ATOM 2463 O O . TYR A 1 333 ? 19.269 -20.474 -14.716 1.00 90.88 333 TYR A O 1
ATOM 2471 N N . TRP A 1 334 ? 17.267 -19.769 -14.002 1.00 88.06 334 TRP A N 1
ATOM 2472 C CA . TRP A 1 334 ? 16.602 -19.888 -15.297 1.00 88.06 334 TRP A CA 1
ATOM 2473 C C . TRP A 1 334 ? 17.171 -18.929 -16.341 1.00 88.06 334 TRP A C 1
ATOM 2475 O O . TRP A 1 334 ? 17.502 -19.343 -17.452 1.00 88.06 334 TRP A O 1
ATOM 2485 N N . ILE A 1 335 ? 17.346 -17.664 -15.971 1.00 88.75 335 ILE A N 1
ATOM 2486 C CA . ILE A 1 335 ? 17.853 -16.636 -16.878 1.00 88.75 335 ILE A CA 1
ATOM 2487 C C . ILE A 1 335 ? 19.349 -16.861 -17.123 1.00 88.75 335 ILE A C 1
ATOM 2489 O O . ILE A 1 335 ? 19.793 -16.956 -18.265 1.00 88.75 335 ILE A O 1
ATOM 2493 N N . ARG A 1 336 ? 20.144 -17.007 -16.054 1.00 89.25 336 ARG A N 1
ATOM 2494 C CA . ARG A 1 336 ? 21.609 -17.003 -16.147 1.00 89.25 336 ARG A CA 1
ATOM 2495 C C . ARG A 1 336 ? 22.199 -18.323 -16.614 1.00 89.25 336 ARG A C 1
ATOM 2497 O O . ARG A 1 336 ? 23.203 -18.297 -17.329 1.00 89.25 336 ARG A O 1
ATOM 2504 N N . TRP A 1 337 ? 21.637 -19.450 -16.172 1.00 88.00 337 TRP A N 1
ATOM 2505 C CA . TRP A 1 337 ? 22.204 -20.768 -16.462 1.00 88.00 337 TRP A CA 1
ATOM 2506 C C . TRP A 1 337 ? 21.467 -21.496 -17.584 1.00 88.00 337 TRP A C 1
ATOM 2508 O O . TRP A 1 337 ? 22.109 -22.147 -18.405 1.00 88.00 337 TRP A O 1
ATOM 2518 N N . ARG A 1 338 ? 20.136 -21.362 -17.675 1.00 86.25 338 ARG A N 1
ATOM 2519 C CA . ARG A 1 338 ? 19.365 -21.968 -18.780 1.00 86.25 338 ARG A CA 1
ATOM 2520 C C . ARG A 1 338 ? 19.279 -21.069 -20.013 1.00 86.25 338 ARG A C 1
ATOM 2522 O O . ARG A 1 338 ? 18.875 -21.573 -21.058 1.00 86.25 338 ARG A O 1
ATOM 2529 N N . GLY A 1 339 ? 19.651 -19.789 -19.906 1.00 85.00 339 GLY A N 1
ATOM 2530 C CA . GLY A 1 339 ? 19.653 -18.844 -21.027 1.00 85.00 339 GLY A CA 1
ATOM 2531 C C . GLY A 1 339 ? 18.266 -18.630 -21.632 1.00 85.00 339 GLY A C 1
ATOM 2532 O O . GLY A 1 339 ? 18.149 -18.431 -22.837 1.00 85.00 339 GLY A O 1
ATOM 2533 N N . ARG A 1 340 ? 17.209 -18.767 -20.823 1.00 82.56 340 ARG A N 1
ATOM 2534 C CA . ARG A 1 340 ? 15.816 -18.660 -21.271 1.00 82.56 340 ARG A CA 1
ATOM 2535 C C . ARG A 1 340 ? 15.227 -17.306 -20.900 1.00 82.56 340 ARG A C 1
ATOM 2537 O O . ARG A 1 340 ? 15.631 -16.701 -19.911 1.00 82.56 340 ARG A O 1
ATOM 2544 N N . GLU A 1 341 ? 14.230 -16.882 -21.673 1.00 85.50 341 GLU A N 1
ATOM 2545 C CA . GLU A 1 341 ? 13.445 -15.682 -21.380 1.00 85.50 341 GLU A CA 1
ATOM 2546 C C . GLU A 1 341 ? 12.746 -15.800 -20.015 1.00 85.50 341 GLU A C 1
ATOM 2548 O O . GLU A 1 341 ? 12.336 -16.887 -19.593 1.00 85.50 341 GLU A O 1
ATOM 2553 N N . GLU A 1 342 ? 12.593 -14.668 -19.333 1.00 81.69 342 GLU A N 1
ATOM 2554 C CA . GLU A 1 342 ? 11.915 -14.556 -18.036 1.00 81.69 342 GLU A CA 1
ATOM 2555 C C . GLU A 1 342 ? 10.385 -14.648 -18.151 1.00 81.69 342 GLU A C 1
ATOM 2557 O O . GLU A 1 342 ? 9.711 -15.148 -17.248 1.00 81.69 342 GLU A O 1
ATOM 2562 N N . THR A 1 343 ? 9.826 -14.228 -19.290 1.00 80.56 343 THR A N 1
ATOM 2563 C CA . THR A 1 343 ? 8.379 -14.097 -19.509 1.00 80.56 343 THR A CA 1
ATOM 2564 C C . THR A 1 343 ? 7.585 -15.373 -19.207 1.00 80.56 343 THR A C 1
ATOM 2566 O O . THR A 1 343 ? 6.576 -15.280 -18.508 1.00 80.56 343 THR A O 1
ATOM 2569 N N . PRO A 1 344 ? 8.004 -16.579 -19.643 1.00 80.69 344 PRO A N 1
ATOM 2570 C CA . PRO A 1 344 ? 7.255 -17.804 -19.363 1.00 80.69 344 PRO A CA 1
ATOM 2571 C C . PRO A 1 344 ? 7.179 -18.122 -17.866 1.00 80.69 344 PRO A C 1
ATOM 2573 O O . PRO A 1 344 ? 6.169 -18.646 -17.399 1.00 80.69 344 PRO A O 1
ATOM 2576 N N . MET A 1 345 ? 8.226 -17.783 -17.108 1.00 81.88 345 MET A N 1
ATOM 2577 C CA . MET A 1 345 ? 8.239 -17.964 -15.658 1.00 81.88 345 MET A CA 1
ATOM 2578 C C . MET A 1 345 ? 7.250 -17.017 -14.982 1.00 81.88 345 MET A C 1
ATOM 2580 O O . MET A 1 345 ? 6.479 -17.457 -14.133 1.00 81.88 345 MET A O 1
ATOM 2584 N N . ILE A 1 346 ? 7.240 -15.745 -15.393 1.00 83.31 346 ILE A N 1
ATOM 2585 C CA . ILE A 1 346 ? 6.306 -14.738 -14.876 1.00 83.31 346 ILE A CA 1
ATOM 2586 C C . ILE A 1 346 ? 4.864 -15.171 -15.158 1.00 83.31 346 ILE A C 1
ATOM 2588 O O . ILE A 1 346 ? 4.052 -15.237 -14.241 1.00 83.31 346 ILE A O 1
ATOM 2592 N N . VAL A 1 347 ? 4.558 -15.562 -16.401 1.00 85.12 347 VAL A N 1
ATOM 2593 C CA . VAL A 1 347 ? 3.216 -16.021 -16.799 1.00 85.12 347 VAL A CA 1
ATOM 2594 C C . VAL A 1 347 ? 2.771 -17.237 -15.985 1.00 85.12 347 VAL A C 1
ATOM 2596 O O . VAL A 1 347 ? 1.625 -17.287 -15.535 1.00 85.12 347 VAL A O 1
ATOM 2599 N N . LEU A 1 348 ? 3.664 -18.206 -15.759 1.00 86.19 348 LEU A N 1
ATOM 2600 C CA . LEU A 1 348 ? 3.366 -19.378 -14.940 1.00 86.19 348 LEU A CA 1
ATOM 2601 C C . LEU A 1 348 ? 3.082 -18.991 -13.483 1.00 86.19 348 LEU A C 1
ATOM 2603 O O . LEU A 1 348 ? 2.074 -19.421 -12.927 1.00 86.19 348 LEU A O 1
ATOM 2607 N N . ALA A 1 349 ? 3.942 -18.170 -12.876 1.00 86.69 349 ALA A N 1
ATOM 2608 C CA . ALA A 1 349 ? 3.784 -17.729 -11.494 1.00 86.69 349 ALA A CA 1
ATOM 2609 C C . ALA A 1 349 ? 2.477 -16.942 -11.298 1.00 86.69 349 ALA A C 1
ATOM 2611 O O . ALA A 1 349 ? 1.699 -17.258 -10.398 1.00 86.69 349 ALA A O 1
ATOM 2612 N N . SER A 1 350 ? 2.182 -15.985 -12.184 1.00 85.31 350 SER A N 1
ATOM 2613 C CA . SER A 1 350 ? 0.919 -15.239 -12.173 1.00 85.31 350 SER A CA 1
ATOM 2614 C C . SER A 1 350 ? -0.292 -16.157 -12.356 1.00 85.31 350 SER A C 1
ATOM 2616 O O . SER A 1 350 ? -1.301 -15.981 -11.675 1.00 85.31 350 SER A O 1
ATOM 2618 N N . GLY A 1 351 ? -0.196 -17.163 -13.232 1.00 89.44 351 GLY A N 1
ATOM 2619 C CA . GLY A 1 351 ? -1.252 -18.152 -13.447 1.00 89.44 351 GLY A CA 1
ATOM 2620 C C . GLY A 1 351 ? -1.527 -19.020 -12.217 1.00 89.44 351 GLY A C 1
ATOM 2621 O O . GLY A 1 351 ? -2.689 -19.282 -11.912 1.00 89.44 351 GLY A O 1
ATOM 2622 N N . LEU A 1 352 ? -0.485 -19.426 -11.485 1.00 90.19 352 LEU A N 1
ATOM 2623 C CA . LEU A 1 352 ? -0.623 -20.183 -10.236 1.00 90.19 352 LEU A CA 1
ATOM 2624 C C . LEU A 1 352 ? -1.284 -19.346 -9.135 1.00 90.19 352 LEU A C 1
ATOM 2626 O O . LEU A 1 352 ? -2.226 -19.822 -8.507 1.00 90.19 352 LEU A O 1
ATOM 2630 N N . ILE A 1 353 ? -0.855 -18.091 -8.959 1.00 87.19 353 ILE A N 1
ATOM 2631 C CA . ILE A 1 353 ? -1.438 -17.164 -7.973 1.00 87.19 353 ILE A CA 1
ATOM 2632 C C . ILE A 1 353 ? -2.916 -16.894 -8.292 1.00 87.19 353 ILE A C 1
ATOM 2634 O O . ILE A 1 353 ? -3.779 -16.986 -7.418 1.00 87.19 353 ILE A O 1
ATOM 2638 N N . LEU A 1 354 ? -3.231 -16.598 -9.558 1.00 89.06 354 LEU A N 1
ATOM 2639 C CA . LEU A 1 354 ? -4.612 -16.388 -9.998 1.00 89.06 354 LEU A CA 1
ATOM 2640 C C . LEU A 1 354 ? -5.458 -17.657 -9.821 1.00 89.06 354 LEU A C 1
ATOM 2642 O O . LEU A 1 354 ? -6.610 -17.579 -9.393 1.00 89.06 354 LEU A O 1
ATOM 2646 N N . GLY A 1 355 ? -4.890 -18.819 -10.150 1.00 89.69 355 GLY A N 1
ATOM 2647 C CA . GLY A 1 355 ? -5.544 -20.116 -10.019 1.00 89.69 355 GLY A CA 1
ATOM 2648 C C . GLY A 1 355 ? -5.913 -20.435 -8.574 1.00 89.69 355 GLY A C 1
ATOM 2649 O O . GLY A 1 355 ? -7.058 -20.795 -8.310 1.00 89.69 355 GLY A O 1
ATOM 2650 N N . GLU A 1 356 ? -4.984 -20.236 -7.637 1.00 88.62 356 GLU A N 1
ATOM 2651 C CA . GLU A 1 356 ? -5.240 -20.383 -6.201 1.00 88.62 356 GLU A CA 1
ATOM 2652 C C . GLU A 1 356 ? -6.389 -19.473 -5.746 1.00 88.62 356 GLU A C 1
ATOM 2654 O O . GLU A 1 356 ? -7.338 -19.945 -5.117 1.00 88.62 356 GLU A O 1
ATOM 2659 N N . GLY A 1 357 ? -6.360 -18.191 -6.126 1.00 85.62 357 GLY A N 1
ATOM 2660 C CA . GLY A 1 357 ? -7.407 -17.231 -5.773 1.00 85.62 357 GLY A CA 1
ATOM 2661 C C . GLY A 1 357 ? -8.793 -17.630 -6.294 1.00 85.62 357 GLY A C 1
ATOM 2662 O O . GLY A 1 357 ? -9.769 -17.621 -5.542 1.00 85.62 357 GLY A O 1
ATOM 2663 N N . LEU A 1 358 ? -8.889 -18.038 -7.563 1.00 87.81 358 LEU A N 1
ATOM 2664 C CA . LEU A 1 358 ? -10.152 -18.474 -8.169 1.00 87.81 358 LEU A CA 1
ATOM 2665 C C . LEU A 1 358 ? -10.691 -19.753 -7.520 1.00 87.81 358 LEU A C 1
ATOM 2667 O O . LEU A 1 358 ? -11.875 -19.822 -7.185 1.00 87.81 358 LEU A O 1
ATOM 2671 N N . VAL A 1 359 ? -9.833 -20.755 -7.310 1.00 89.69 359 VAL A N 1
ATOM 2672 C CA . VAL A 1 359 ? -10.226 -22.015 -6.664 1.00 89.69 359 VAL A CA 1
ATOM 2673 C C . VAL A 1 359 ? -10.625 -21.777 -5.207 1.00 89.69 359 VAL A C 1
ATOM 2675 O O . VAL A 1 359 ? -11.580 -22.391 -4.742 1.00 89.69 359 VAL A O 1
ATOM 2678 N N . SER A 1 360 ? -9.980 -20.842 -4.506 1.00 83.38 360 SER A N 1
ATOM 2679 C CA . SER A 1 360 ? -10.348 -20.451 -3.140 1.00 83.38 360 SER A CA 1
ATOM 2680 C C . SER A 1 360 ? -11.766 -19.873 -3.065 1.00 83.38 360 SER A C 1
ATOM 2682 O O . SER A 1 360 ? -12.535 -20.250 -2.181 1.00 83.38 360 SER A O 1
ATOM 2684 N N . ILE A 1 361 ? -12.172 -19.044 -4.036 1.00 84.81 361 ILE A N 1
ATOM 2685 C CA . ILE A 1 361 ? -13.551 -18.529 -4.126 1.00 84.81 361 ILE A CA 1
ATOM 2686 C C . ILE A 1 361 ? -14.547 -19.662 -4.401 1.00 84.81 361 ILE A C 1
ATOM 2688 O O . ILE A 1 361 ? -15.616 -19.708 -3.790 1.00 84.81 361 ILE A O 1
ATOM 2692 N N . VAL A 1 362 ? -14.206 -20.598 -5.293 1.00 86.62 362 VAL A N 1
ATOM 2693 C CA . VAL A 1 362 ? -15.042 -21.782 -5.549 1.00 86.62 362 VAL A CA 1
ATOM 2694 C C . VAL A 1 362 ? -15.183 -22.618 -4.276 1.00 86.62 362 VAL A C 1
ATOM 2696 O O . VAL A 1 362 ? -16.298 -22.986 -3.908 1.00 86.62 362 VAL A O 1
ATOM 2699 N N . ASN A 1 363 ? -14.080 -22.859 -3.567 1.00 84.38 363 ASN A N 1
ATOM 2700 C CA . ASN A 1 363 ? -14.072 -23.606 -2.316 1.00 84.38 363 ASN A CA 1
ATOM 2701 C C . ASN A 1 363 ? -14.917 -22.914 -1.238 1.00 84.38 363 ASN A C 1
ATOM 2703 O O . ASN A 1 363 ? -15.723 -23.559 -0.574 1.00 84.38 363 ASN A O 1
ATOM 2707 N N . LEU A 1 364 ? -14.817 -21.587 -1.126 1.00 83.38 364 LEU A N 1
ATOM 2708 C CA . LEU A 1 364 ? -15.662 -20.781 -0.247 1.00 83.38 364 LEU A CA 1
ATOM 2709 C C . LEU A 1 364 ? -17.152 -20.932 -0.595 1.00 83.38 364 LEU A C 1
ATOM 2711 O O . LEU A 1 364 ? -17.984 -21.049 0.303 1.00 83.38 364 LEU A O 1
ATOM 2715 N N . GLY A 1 365 ? -17.499 -20.965 -1.885 1.00 84.19 365 GLY A N 1
ATOM 2716 C CA . GLY A 1 365 ? -18.865 -21.221 -2.345 1.00 84.19 365 GLY A CA 1
ATOM 2717 C C . GLY A 1 365 ? -19.371 -22.608 -1.935 1.00 84.19 365 GLY A C 1
ATOM 2718 O O . GLY A 1 365 ? -20.467 -22.731 -1.386 1.00 84.19 365 GLY A O 1
ATOM 2719 N N . LEU A 1 366 ? -18.550 -23.643 -2.126 1.00 86.31 366 LEU A N 1
ATOM 2720 C CA . LEU A 1 366 ? -18.861 -25.017 -1.715 1.00 86.31 366 LEU A CA 1
ATOM 2721 C C . LEU A 1 366 ? -18.987 -25.147 -0.188 1.00 86.31 366 LEU A C 1
ATOM 2723 O O . LEU A 1 366 ? -19.915 -25.785 0.308 1.00 86.31 366 LEU A O 1
ATOM 2727 N N . ALA A 1 367 ? -18.100 -24.498 0.570 1.00 82.19 367 ALA A N 1
ATOM 2728 C CA . ALA A 1 367 ? -18.159 -24.417 2.029 1.00 82.19 367 ALA A CA 1
ATOM 2729 C C . ALA A 1 367 ? -19.422 -23.702 2.512 1.00 82.19 367 ALA A C 1
ATOM 2731 O O . ALA A 1 367 ? -20.112 -24.200 3.402 1.00 82.19 367 ALA A O 1
ATOM 2732 N N . SER A 1 368 ? -19.805 -22.599 1.865 1.00 82.50 368 SER A N 1
ATOM 2733 C CA . SER A 1 368 ? -21.071 -21.920 2.148 1.00 82.50 368 SER A CA 1
ATOM 2734 C C . SER A 1 368 ? -22.292 -22.797 1.845 1.00 82.50 368 SER A C 1
ATOM 2736 O O . SER A 1 368 ? -23.316 -22.658 2.514 1.00 82.50 368 SER A O 1
ATOM 2738 N N . ALA A 1 369 ? -22.201 -23.693 0.860 1.00 85.44 369 ALA A N 1
ATOM 2739 C CA . ALA A 1 369 ? -23.245 -24.659 0.520 1.00 85.44 369 ALA A CA 1
ATOM 2740 C C . ALA A 1 369 ? -23.245 -25.911 1.422 1.00 85.44 369 ALA A C 1
ATOM 2742 O O . ALA A 1 369 ? -24.044 -26.818 1.197 1.00 85.44 369 ALA A O 1
ATOM 2743 N N . LYS A 1 370 ? -22.384 -25.962 2.454 1.00 82.06 370 LYS A N 1
ATOM 2744 C CA . LYS A 1 370 ? -22.201 -27.109 3.364 1.00 82.06 370 LYS A CA 1
ATOM 2745 C C . LYS A 1 370 ? -21.854 -28.418 2.644 1.00 82.06 370 LYS A C 1
ATOM 2747 O O . LYS A 1 370 ? -22.184 -29.499 3.131 1.00 82.06 370 LYS A O 1
ATOM 2752 N N . VAL A 1 371 ? -21.191 -28.329 1.492 1.00 82.31 371 VAL A N 1
ATOM 2753 C CA . VAL A 1 371 ? -20.616 -29.509 0.839 1.00 82.31 371 VAL A CA 1
ATOM 2754 C C . VAL A 1 371 ? -19.552 -30.097 1.780 1.00 82.31 371 VAL A C 1
ATOM 2756 O O . VAL A 1 371 ? -18.818 -29.314 2.385 1.00 82.31 371 VAL A O 1
ATOM 2759 N N . PRO A 1 372 ? -19.473 -31.429 1.968 1.00 69.31 372 PRO A N 1
ATOM 2760 C CA . PRO A 1 372 ? -18.468 -32.032 2.837 1.00 69.31 372 PRO A CA 1
ATOM 2761 C C . PRO A 1 372 ? -17.059 -31.694 2.343 1.00 69.31 372 PRO A C 1
ATOM 2763 O O . PRO A 1 372 ? -16.732 -31.949 1.185 1.00 69.31 372 PRO A O 1
ATOM 2766 N N . HIS A 1 373 ? -16.238 -31.140 3.231 1.00 64.00 373 HIS A N 1
ATOM 2767 C CA . HIS A 1 373 ? -14.811 -30.913 3.007 1.00 64.00 373 HIS A CA 1
ATOM 2768 C C . HIS A 1 373 ? -14.050 -31.951 3.830 1.00 64.00 373 HIS A C 1
ATOM 2770 O O . HIS A 1 373 ? -14.321 -32.073 5.026 1.00 64.00 373 HIS A O 1
ATOM 2776 N N . PHE A 1 374 ? -13.177 -32.724 3.183 1.00 48.38 374 PHE A N 1
ATOM 2777 C CA . PHE A 1 374 ? -12.316 -33.723 3.826 1.00 48.38 374 PHE A CA 1
ATOM 2778 C C . PHE A 1 374 ? -10.933 -33.154 4.114 1.00 48.38 374 PHE A C 1
ATOM 2780 O O . PHE A 1 374 ? -10.437 -32.378 3.263 1.00 48.38 374 PHE A O 1
#

InterPro domains:
  IPR004813 Oligopeptide transporter, OPT superfamily [PF03169] (77-365)
  IPR004813 Oligopeptide transporter, OPT superfamily [TIGR00728] (94-364)
  IPR045035 Metal-nicotianamine transporter YSL-like [PTHR31645] (51-372)